Protein AF-A0A3P6NAS2-F1 (afdb_monomer)

Secondary structure (DSSP, 8-state):
-HHHHHHHHHHTT-HHHHHHHHHHTT--TTTS-HHHHTT--HHHHHHHHHHHHHHHHHT-S---EEEETTEEEEEE-SHHHHHHHHHHHHH-SEEEEEEEE--TTT-SS--EEEEEEEETTEEEEEEHHHHTTTS-HHHHHHHHHHHHT-TTSEEEESSHHHHHHHHHHH-TTHHHHGGG--SEEEHHHHHHHHHHH-TTTT---HHHHHHHHHHHHHHHHHHHHHHHIIIIITTTHHHH--

Solvent-accessible surface area (backbone atoms only — not comparable to full-atom values): 13279 Å² total; per-residue (Å²): 106,70,48,55,53,34,49,50,30,42,73,75,68,38,47,73,55,21,52,30,49,41,61,72,70,64,56,53,77,88,58,48,47,70,91,51,57,81,64,65,41,74,67,56,48,50,54,30,51,52,52,52,50,51,55,50,58,76,56,65,54,89,66,72,47,49,84,46,93,86,20,40,50,42,81,29,69,48,66,66,51,51,59,61,44,34,69,51,45,71,69,33,59,48,36,32,46,51,68,44,61,45,59,69,92,79,34,100,55,64,26,57,35,32,39,38,40,34,40,97,62,37,33,37,42,32,34,40,62,52,34,69,81,73,50,50,71,66,58,51,48,55,42,50,43,41,68,34,40,39,78,79,26,39,33,39,22,68,59,37,70,60,49,52,53,28,45,30,64,61,40,62,69,47,62,79,44,52,86,56,49,31,57,72,43,39,50,50,58,53,51,52,52,48,44,72,78,35,74,61,70,80,72,46,63,78,75,58,43,50,54,56,45,49,55,48,35,63,52,53,45,55,58,44,45,52,56,50,39,62,70,68,30,60,66,55,55,55,58,74,67,88

Nearest PDB structures (foldseek):
  7c42-assembly1_A  TM=7.812E-01  e=1.997E-06  Trypanosoma brucei brucei TREU927
  4nlb-assembly1_A  TM=6.915E-01  e=8.782E-07  Trypanosoma brucei brucei TREU927
  3sag-assembly1_A  TM=8.588E-01  e=2.641E-05  Homo sapiens
  5v5f-assembly1_B  TM=6.207E-01  e=1.346E-03  Arabidopsis thaliana
  8gd7-assembly1_A  TM=7.118E-01  e=1.679E-02  Homo sapiens

InterPro domains:
  IPR002562 3'-5' exonuclease domain [PF01612] (75-191)
  IPR012337 Ribonuclease H-like superfamily [SSF53098] (61-196)
  IPR036397 Ribonuclease H superfamily [G3DSA:3.30.420.10] (21-215)
  IPR052408 Exonuclease MUT-7-like [PTHR47765] (1-194)

Foldseek 3Di:
DLQVVLVVCVVVVNLLVSLLSCLLVVDDPVSHDPSNNVVPDPVSSVVSVVVVVVLCVVPVPVPQPALDPQEGEEEAQDLVSLLVVLVVLVPAAEKEWDFDWDPCVVDVATATQWIWIDGPRYIYIYGCLNCVVPHDLVSVVSSVCSVFQDQNYAYEAEVVVVVLVNHCVHNVCVVVCVVRGYNYDHVNVVVVVCCVVPVCPCVDDPVVVVVVVVVVCSHCVVVVVVVVCVVSVVSPCVVSSD

pLDDT: mean 79.56, std 20.6, range [29.06, 98.19]

Radius of gyration: 20.7 Å; Cα contacts (8 Å, |Δi|>4): 304; chains: 1; bounding box: 44×41×63 Å

Sequence (242 aa):
MQRYMVKYLNRVGRQDDAIRWVVYCKMDKRDVPYSVQELLTETKIREAEDKISKMRKCSRDPVSVNLFENHPVLMVDTVAGLLELIPVLDQATIVGIDSEWKPMFMSTVEKVALLQISIHTCSYLVDVIKLEQEVSQEQWTEFFEALFCRESNIKLGFDFANDMRVLKTSFPFLESMQPNMKNVICVMKLAISLMSENPTLLSLPEGILMHFFNFCFFVVFIFLLSAIFISHSCMMLLKTVW

Mean predicted aligned error: 10.67 Å

Structure (mmCIF, N/CA/C/O backbone):
data_AF-A0A3P6NAS2-F1
#
_entry.id   AF-A0A3P6NAS2-F1
#
loop_
_atom_site.group_PDB
_atom_site.id
_atom_site.type_symbol
_atom_site.label_atom_id
_atom_site.label_alt_id
_atom_site.label_comp_id
_atom_site.label_asym_id
_atom_site.label_entity_id
_atom_site.label_seq_id
_atom_site.pdbx_PDB_ins_code
_atom_site.Cartn_x
_atom_site.Cartn_y
_atom_site.Cartn_z
_atom_site.occupancy
_atom_site.B_iso_or_equiv
_atom_site.auth_seq_id
_atom_site.auth_comp_id
_atom_site.auth_asym_id
_atom_site.auth_atom_id
_atom_site.pdbx_PDB_model_num
ATOM 1 N N . MET A 1 1 ? 11.281 9.020 -14.000 1.00 63.19 1 MET A N 1
ATOM 2 C CA . MET A 1 1 ? 11.501 7.777 -13.223 1.00 63.19 1 MET A CA 1
ATOM 3 C C . MET A 1 1 ? 12.209 6.685 -14.019 1.00 63.19 1 MET A C 1
ATOM 5 O O . MET A 1 1 ? 13.296 6.291 -13.619 1.00 63.19 1 MET A O 1
ATOM 9 N N . GLN A 1 2 ? 11.640 6.213 -15.133 1.00 80.12 2 GLN A N 1
ATOM 10 C CA . GLN A 1 2 ? 12.169 5.081 -15.914 1.00 80.12 2 GLN A CA 1
ATOM 11 C C . GLN A 1 2 ? 13.668 5.240 -16.246 1.00 80.12 2 GLN A C 1
ATOM 13 O O . GLN A 1 2 ? 14.479 4.371 -15.937 1.00 80.12 2 GLN A O 1
ATOM 18 N N . ARG A 1 3 ? 14.076 6.429 -16.715 1.00 83.50 3 ARG A N 1
ATOM 19 C CA . ARG A 1 3 ? 15.489 6.794 -16.938 1.00 83.50 3 ARG A CA 1
ATOM 20 C C . ARG A 1 3 ? 16.375 6.658 -15.693 1.00 83.50 3 ARG A C 1
ATOM 22 O O . ARG A 1 3 ? 17.527 6.257 -15.824 1.00 83.50 3 ARG A O 1
ATOM 29 N N . TYR A 1 4 ? 15.881 7.011 -14.505 1.00 81.81 4 TYR A N 1
ATOM 30 C CA . TYR A 1 4 ? 16.634 6.878 -13.251 1.00 81.81 4 TYR A CA 1
ATOM 31 C C . TYR A 1 4 ? 16.832 5.405 -12.886 1.00 81.81 4 TYR A C 1
ATOM 33 O O . TYR A 1 4 ? 17.966 5.003 -12.647 1.00 81.81 4 TYR A O 1
ATOM 41 N N . MET A 1 5 ? 15.766 4.598 -12.927 1.00 81.81 5 MET A N 1
ATOM 42 C CA . MET A 1 5 ? 15.841 3.164 -12.624 1.00 81.81 5 MET A CA 1
ATOM 43 C C . MET A 1 5 ? 16.808 2.447 -13.573 1.00 81.81 5 MET A C 1
ATOM 45 O O . MET A 1 5 ? 17.700 1.728 -13.132 1.00 81.81 5 MET A O 1
ATOM 49 N N . VAL A 1 6 ? 16.715 2.727 -14.876 1.00 88.25 6 VAL A N 1
ATOM 50 C CA . VAL A 1 6 ? 17.639 2.185 -15.884 1.00 88.25 6 VAL A CA 1
ATOM 51 C C . VAL A 1 6 ? 19.090 2.597 -15.594 1.00 88.25 6 VAL A C 1
ATOM 53 O O . VAL A 1 6 ? 19.990 1.760 -15.670 1.00 88.25 6 VAL A O 1
ATOM 56 N N . LYS A 1 7 ? 19.345 3.858 -15.199 1.00 87.62 7 LYS A N 1
ATOM 57 C CA . LYS A 1 7 ? 20.687 4.295 -14.761 1.00 87.62 7 LYS A CA 1
ATOM 58 C C . LYS A 1 7 ? 21.159 3.546 -13.520 1.00 87.62 7 LYS A C 1
ATOM 60 O O . LYS A 1 7 ? 22.325 3.166 -13.470 1.00 87.62 7 LYS A O 1
ATOM 65 N N . TYR A 1 8 ? 20.294 3.385 -12.523 1.00 84.12 8 TYR A N 1
ATOM 66 C CA . TYR A 1 8 ? 20.621 2.721 -11.267 1.00 84.12 8 TYR A CA 1
ATOM 67 C C . TYR A 1 8 ? 20.985 1.254 -11.503 1.00 84.12 8 TYR A C 1
ATOM 69 O O . TYR A 1 8 ? 22.085 0.847 -11.139 1.00 84.12 8 TYR A O 1
ATOM 77 N N . LEU A 1 9 ? 20.128 0.503 -12.202 1.00 86.31 9 LEU A N 1
ATOM 78 C CA . LEU A 1 9 ? 20.360 -0.901 -12.551 1.00 86.31 9 LEU A CA 1
ATOM 79 C C . LEU A 1 9 ? 21.678 -1.083 -13.306 1.00 86.31 9 LEU A C 1
ATOM 81 O O . LEU A 1 9 ? 22.464 -1.964 -12.971 1.00 86.31 9 LEU A O 1
ATOM 85 N N . ASN A 1 10 ? 21.964 -0.201 -14.266 1.00 91.00 10 ASN A N 1
ATOM 86 C CA . ASN A 1 10 ? 23.237 -0.221 -14.976 1.00 91.00 10 ASN A CA 1
ATOM 87 C C . ASN A 1 10 ? 24.434 0.032 -14.040 1.00 91.00 10 ASN A C 1
ATOM 89 O O . ASN A 1 10 ? 25.444 -0.659 -14.138 1.00 91.00 10 ASN A O 1
ATOM 93 N N . ARG A 1 11 ? 24.324 0.995 -13.112 1.00 90.19 11 ARG A N 1
ATOM 94 C CA . ARG A 1 11 ? 25.388 1.317 -12.143 1.00 90.19 11 ARG A CA 1
ATOM 95 C C . ARG A 1 11 ? 25.681 0.175 -11.174 1.00 90.19 11 ARG A C 1
ATOM 97 O O . ARG A 1 11 ? 26.841 -0.025 -10.842 1.00 90.19 11 ARG A O 1
ATOM 104 N N . VAL A 1 12 ? 24.665 -0.573 -10.744 1.00 87.38 12 VAL A N 1
ATOM 105 C CA . VAL A 1 12 ? 24.835 -1.731 -9.844 1.00 87.38 12 VAL A CA 1
ATOM 106 C C . VAL A 1 12 ? 25.169 -3.032 -10.591 1.00 87.38 12 VAL A C 1
ATOM 108 O O . VAL A 1 12 ? 25.068 -4.115 -10.025 1.00 87.38 12 VAL A O 1
ATOM 111 N N . GLY A 1 13 ? 25.545 -2.949 -11.875 1.00 89.31 13 GLY A N 1
ATOM 112 C CA . GLY A 1 13 ? 25.971 -4.096 -12.687 1.00 89.31 13 GLY A CA 1
ATOM 113 C C . GLY A 1 13 ? 24.833 -4.956 -13.247 1.00 89.31 13 GLY A C 1
ATOM 114 O O . GLY A 1 13 ? 25.082 -5.952 -13.920 1.00 89.31 13 GLY A O 1
ATOM 115 N N . ARG A 1 14 ? 23.571 -4.569 -13.038 1.00 90.19 14 ARG A N 1
ATOM 116 C CA . ARG A 1 14 ? 22.380 -5.292 -13.510 1.00 90.19 14 ARG A CA 1
ATOM 117 C C . ARG A 1 14 ? 21.937 -4.830 -14.897 1.00 90.19 14 ARG A C 1
ATOM 119 O O . ARG A 1 14 ? 20.819 -4.358 -15.108 1.00 90.19 14 ARG A O 1
ATOM 126 N N . GLN A 1 15 ? 22.840 -4.970 -15.862 1.00 92.56 15 GLN A N 1
ATOM 127 C CA . GLN A 1 15 ? 22.667 -4.467 -17.228 1.00 92.56 15 GLN A CA 1
ATOM 128 C C . GLN A 1 15 ? 21.496 -5.122 -17.974 1.00 92.56 15 GLN A C 1
ATOM 130 O O . GLN A 1 15 ? 20.716 -4.431 -18.625 1.00 92.56 15 GLN A O 1
ATOM 135 N N . ASP A 1 16 ? 21.317 -6.436 -17.838 1.00 90.94 16 ASP A N 1
ATOM 136 C CA . ASP A 1 16 ? 20.227 -7.148 -18.518 1.00 90.94 16 ASP A CA 1
ATOM 137 C C . ASP A 1 16 ? 18.845 -6.791 -17.947 1.00 90.94 16 ASP A C 1
ATOM 139 O O . ASP A 1 16 ? 17.826 -6.915 -18.629 1.00 90.94 16 ASP A O 1
ATOM 143 N N . ASP A 1 17 ? 18.774 -6.357 -16.686 1.00 86.81 17 ASP A N 1
ATOM 144 C CA . ASP A 1 17 ? 17.553 -5.781 -16.118 1.00 86.81 17 ASP A CA 1
ATOM 145 C C . ASP A 1 17 ? 17.331 -4.367 -16.635 1.00 86.81 17 ASP A C 1
ATOM 147 O O . ASP A 1 17 ? 16.220 -4.051 -17.044 1.00 86.81 17 ASP A O 1
ATOM 151 N N . ALA A 1 18 ? 18.379 -3.541 -16.701 1.00 90.50 18 ALA A N 1
ATOM 152 C CA . ALA A 1 18 ? 18.290 -2.198 -17.271 1.00 90.50 18 ALA A CA 1
ATOM 153 C C . ALA A 1 18 ? 17.740 -2.229 -18.711 1.00 90.50 18 ALA A C 1
ATOM 155 O O . ALA A 1 18 ? 16.847 -1.452 -19.046 1.00 90.50 18 ALA A O 1
ATOM 156 N N . ILE A 1 19 ? 18.206 -3.171 -19.538 1.00 93.19 19 ILE A N 1
ATOM 157 C CA . ILE A 1 19 ? 17.709 -3.389 -20.907 1.00 93.19 19 ILE A CA 1
ATOM 158 C C . ILE A 1 19 ? 16.254 -3.865 -20.899 1.00 93.19 19 ILE A C 1
ATOM 160 O O . ILE A 1 19 ? 15.422 -3.297 -21.606 1.00 93.19 19 ILE A O 1
ATOM 164 N N . ARG A 1 20 ? 15.916 -4.865 -20.071 1.00 92.44 20 ARG A N 1
ATOM 165 C CA . ARG A 1 20 ? 14.526 -5.329 -19.926 1.00 92.44 20 ARG A CA 1
ATOM 166 C C . ARG A 1 20 ? 13.583 -4.201 -19.545 1.00 92.44 20 ARG A C 1
ATOM 168 O O . ARG A 1 20 ? 12.495 -4.134 -20.097 1.00 92.44 20 ARG A O 1
ATOM 175 N N . TRP A 1 21 ? 14.005 -3.301 -18.667 1.00 89.06 21 TRP A N 1
ATOM 176 C CA . TRP A 1 21 ? 13.240 -2.123 -18.275 1.00 89.06 21 TRP A CA 1
ATOM 177 C C . TRP A 1 21 ? 13.017 -1.144 -19.428 1.00 89.06 21 TRP A C 1
ATOM 179 O O . TRP A 1 21 ? 11.890 -0.696 -19.627 1.00 89.06 21 TRP A O 1
ATOM 189 N N . VAL A 1 22 ? 14.051 -0.864 -20.229 1.00 92.69 22 VAL A N 1
ATOM 190 C CA . VAL A 1 22 ? 13.923 -0.039 -21.444 1.00 92.69 22 VAL A CA 1
ATOM 191 C C . VAL A 1 22 ? 12.877 -0.624 -22.396 1.00 92.69 22 VAL A C 1
ATOM 193 O O . VAL A 1 22 ? 11.979 0.094 -22.839 1.00 92.69 22 VAL A O 1
ATOM 196 N N . VAL A 1 23 ? 12.967 -1.930 -22.670 1.00 91.75 23 VAL A N 1
ATOM 197 C CA . VAL A 1 23 ? 12.040 -2.651 -23.558 1.00 91.75 23 VAL A CA 1
ATOM 198 C C . VAL A 1 23 ? 10.630 -2.687 -22.966 1.00 91.75 23 VAL A C 1
ATOM 200 O O . VAL A 1 23 ? 9.648 -2.410 -23.653 1.00 91.75 23 VAL A O 1
ATOM 203 N N . TYR A 1 24 ? 10.512 -2.999 -21.675 1.00 86.62 24 TYR A N 1
ATOM 204 C CA . TYR A 1 24 ? 9.235 -3.146 -20.988 1.00 86.62 24 TYR A CA 1
ATOM 205 C C . TYR A 1 24 ? 8.434 -1.842 -20.953 1.00 86.62 24 TYR A C 1
ATOM 207 O O . TYR A 1 24 ? 7.243 -1.848 -21.279 1.00 86.62 24 TYR A O 1
ATOM 215 N N . CYS A 1 25 ? 9.098 -0.737 -20.605 1.00 85.12 25 CYS A N 1
ATOM 216 C CA . CYS A 1 25 ? 8.514 0.601 -20.554 1.00 85.12 25 CYS A CA 1
ATOM 217 C C . CYS A 1 25 ? 8.387 1.261 -21.932 1.00 85.12 25 CYS A C 1
ATOM 219 O O . CYS A 1 25 ? 7.869 2.370 -22.009 1.00 85.12 25 CYS A O 1
ATOM 221 N N . LYS A 1 26 ? 8.853 0.606 -23.008 1.00 90.00 26 LYS A N 1
ATOM 222 C CA . LYS A 1 26 ? 8.868 1.149 -24.375 1.00 90.00 26 LYS A CA 1
ATOM 223 C C . LYS A 1 26 ? 9.508 2.542 -24.440 1.00 90.00 26 LYS A C 1
ATOM 225 O O . LYS A 1 26 ? 8.948 3.462 -25.028 1.00 90.00 26 LYS A O 1
ATOM 230 N N . MET A 1 27 ? 10.658 2.707 -23.789 1.00 90.44 27 MET A N 1
ATOM 231 C CA . MET A 1 27 ? 11.306 4.016 -23.701 1.00 90.44 27 MET A CA 1
ATOM 232 C C . MET A 1 27 ? 11.816 4.481 -25.069 1.00 90.44 27 MET A C 1
ATOM 234 O O . MET A 1 27 ? 12.482 3.723 -25.778 1.00 90.44 27 MET A O 1
ATOM 238 N N . ASP A 1 28 ? 11.598 5.756 -25.394 1.00 89.81 28 ASP A N 1
ATOM 239 C CA . ASP A 1 28 ? 12.231 6.382 -26.553 1.00 89.81 28 ASP A CA 1
ATOM 240 C C . ASP A 1 28 ? 13.756 6.436 -26.376 1.00 89.81 28 ASP A C 1
ATOM 242 O O . ASP A 1 28 ? 14.276 6.664 -25.278 1.00 89.81 28 ASP A O 1
ATOM 246 N N . LYS A 1 29 ? 14.505 6.334 -27.482 1.00 86.75 29 LYS A N 1
ATOM 247 C CA . LYS A 1 29 ? 15.980 6.378 -27.470 1.00 86.75 29 LYS A CA 1
ATOM 248 C C . LYS A 1 29 ? 16.544 7.619 -26.759 1.00 86.75 29 LYS A C 1
ATOM 250 O O . LYS A 1 29 ? 17.576 7.526 -26.100 1.00 86.75 29 LYS A O 1
ATOM 255 N N . ARG A 1 30 ? 15.859 8.767 -26.849 1.00 88.56 30 ARG A N 1
ATOM 256 C CA . ARG A 1 30 ? 16.233 10.021 -26.157 1.00 88.56 30 ARG A CA 1
ATOM 257 C C . ARG A 1 30 ? 16.189 9.894 -24.628 1.00 88.56 30 ARG A C 1
ATOM 259 O O . ARG A 1 30 ? 16.996 10.503 -23.918 1.00 88.56 30 ARG A O 1
ATOM 266 N N . ASP A 1 31 ? 15.275 9.069 -24.126 1.00 87.69 31 ASP A N 1
ATOM 267 C CA . ASP A 1 31 ? 15.013 8.891 -22.703 1.00 87.69 31 ASP A CA 1
ATOM 268 C C . ASP A 1 31 ? 15.911 7.817 -22.091 1.00 87.69 31 ASP A C 1
ATOM 270 O O . ASP A 1 31 ? 16.224 7.886 -20.897 1.00 87.69 31 ASP A O 1
ATOM 274 N N . VAL A 1 32 ? 16.441 6.907 -22.913 1.00 92.44 32 VAL A N 1
ATOM 275 C CA . VAL A 1 32 ? 17.442 5.918 -22.502 1.00 92.44 32 VAL A CA 1
ATOM 276 C C . VAL A 1 32 ? 18.779 6.598 -22.156 1.00 92.44 32 VAL A C 1
ATOM 278 O O . VAL A 1 32 ? 19.306 7.389 -22.945 1.00 92.44 32 VAL A O 1
ATOM 281 N N . PRO A 1 33 ? 19.386 6.294 -20.994 1.00 93.12 33 PRO A N 1
ATOM 282 C CA . PRO A 1 33 ? 20.719 6.780 -20.639 1.00 93.12 33 PRO A CA 1
ATOM 283 C C . PRO A 1 33 ? 21.783 6.358 -21.656 1.00 93.12 33 PRO A C 1
ATOM 285 O O . PRO A 1 33 ? 21.831 5.190 -22.024 1.00 93.12 33 PRO A O 1
ATOM 288 N N . TYR A 1 34 ? 22.687 7.270 -22.032 1.00 91.38 34 TYR A N 1
ATOM 289 C CA . TYR A 1 34 ? 23.741 7.004 -23.025 1.00 91.38 34 TYR A CA 1
ATOM 290 C C . TYR A 1 34 ? 24.541 5.725 -22.722 1.00 91.38 34 TYR A C 1
ATOM 292 O O . TYR A 1 34 ? 24.699 4.873 -23.585 1.00 91.38 34 TYR A O 1
ATOM 300 N N . SER A 1 35 ? 24.913 5.520 -21.453 1.00 90.44 35 SER A N 1
ATOM 301 C CA . SER A 1 35 ? 25.641 4.333 -20.976 1.00 90.44 35 SER A CA 1
ATOM 302 C C . SER A 1 35 ? 24.906 2.997 -21.160 1.00 90.44 35 SER A C 1
ATOM 304 O O . SER A 1 35 ? 25.498 1.949 -20.945 1.00 90.44 35 SER A O 1
ATOM 306 N N . VAL A 1 36 ? 23.603 3.028 -21.451 1.00 92.62 36 VAL A N 1
ATOM 307 C CA . VAL A 1 36 ? 22.772 1.843 -21.714 1.00 92.62 36 VAL A CA 1
ATOM 308 C C . VAL A 1 36 ? 22.439 1.727 -23.200 1.00 92.62 36 VAL A C 1
ATOM 310 O O . VAL A 1 36 ? 22.176 0.626 -23.665 1.00 92.62 36 VAL A O 1
ATOM 313 N N . GLN A 1 37 ? 22.503 2.821 -23.970 1.00 92.75 37 GLN A N 1
ATOM 314 C CA . GLN A 1 37 ? 22.214 2.794 -25.409 1.00 92.75 37 GLN A CA 1
ATOM 315 C C . GLN A 1 37 ? 23.151 1.847 -26.164 1.00 92.75 37 GLN A C 1
ATOM 317 O O . GLN A 1 37 ? 22.689 1.104 -27.022 1.00 92.75 37 GLN A O 1
ATOM 322 N N . GLU A 1 38 ? 24.434 1.817 -25.802 1.00 89.50 38 GLU A N 1
ATOM 323 C CA . GLU A 1 38 ? 25.426 0.908 -26.399 1.00 89.50 38 GLU A CA 1
ATOM 324 C C . GLU A 1 38 ? 25.167 -0.570 -26.055 1.00 89.50 38 GLU A C 1
ATOM 326 O O . GLU A 1 38 ? 25.609 -1.464 -26.770 1.00 89.50 38 GLU A O 1
ATOM 331 N N . LEU A 1 39 ? 24.407 -0.840 -24.988 1.00 90.50 39 LEU A N 1
ATOM 332 C CA . LEU A 1 39 ? 24.051 -2.194 -24.562 1.00 90.50 39 LEU A CA 1
ATOM 333 C C . LEU A 1 39 ? 22.796 -2.730 -25.276 1.00 90.50 39 LEU A C 1
ATOM 335 O O . LEU A 1 39 ? 22.517 -3.927 -25.197 1.00 90.50 39 LEU A O 1
ATOM 339 N N . LEU A 1 40 ? 22.032 -1.872 -25.964 1.00 91.62 40 LEU A N 1
ATOM 340 C CA . LEU A 1 40 ? 20.792 -2.222 -26.667 1.00 91.62 40 LEU A CA 1
ATOM 341 C C . LEU A 1 40 ? 21.071 -2.835 -28.049 1.00 91.62 40 LEU A C 1
ATOM 343 O O . LEU A 1 40 ? 20.706 -2.275 -29.081 1.00 91.62 40 LEU A O 1
ATOM 347 N N . THR A 1 41 ? 21.718 -3.997 -28.076 1.00 94.12 41 THR A N 1
ATOM 348 C CA . THR A 1 41 ? 21.876 -4.780 -29.309 1.00 94.12 41 THR A CA 1
ATOM 349 C C . THR A 1 41 ? 20.586 -5.528 -29.651 1.00 94.12 41 THR A C 1
ATOM 351 O O . THR A 1 41 ? 19.802 -5.863 -28.760 1.00 94.12 41 THR A O 1
ATOM 354 N N . GLU A 1 42 ? 20.372 -5.844 -30.934 1.00 93.62 42 GLU A N 1
ATOM 355 C CA . GLU A 1 42 ? 19.187 -6.602 -31.372 1.00 93.62 42 GLU A CA 1
ATOM 356 C C . GLU A 1 42 ? 19.019 -7.918 -30.601 1.00 93.62 42 GLU A C 1
ATOM 358 O O . GLU A 1 42 ? 17.910 -8.261 -30.198 1.00 93.62 42 GLU A O 1
ATOM 363 N N . THR A 1 43 ? 20.120 -8.625 -30.334 1.00 95.38 43 THR A N 1
ATOM 364 C CA . THR A 1 43 ? 20.111 -9.875 -29.566 1.00 95.38 43 THR A CA 1
ATOM 365 C C . THR A 1 43 ? 19.598 -9.660 -28.145 1.00 95.38 43 THR A C 1
ATOM 367 O O . THR A 1 43 ? 18.679 -10.355 -27.716 1.00 95.38 43 THR A O 1
ATOM 370 N N . LYS A 1 44 ? 20.128 -8.661 -27.425 1.00 94.19 44 LYS A N 1
ATOM 371 C CA . LYS A 1 44 ? 19.719 -8.389 -26.039 1.00 94.19 44 LYS A CA 1
ATOM 372 C C . LYS A 1 44 ? 18.285 -7.872 -25.938 1.00 94.19 44 LYS A C 1
ATOM 374 O O . LYS A 1 44 ? 17.595 -8.177 -24.965 1.00 94.19 44 LYS A O 1
ATOM 379 N N . ILE A 1 45 ? 17.822 -7.116 -26.935 1.00 94.38 45 ILE A N 1
ATOM 380 C CA . ILE A 1 45 ? 16.419 -6.695 -27.021 1.00 94.38 45 ILE A CA 1
ATOM 381 C C . ILE A 1 45 ? 15.518 -7.924 -27.182 1.00 94.38 45 ILE A C 1
ATOM 383 O O . ILE A 1 45 ? 14.584 -8.076 -26.398 1.00 94.38 45 ILE A O 1
ATOM 387 N N . ARG A 1 46 ? 15.829 -8.840 -28.109 1.00 95.56 46 ARG A N 1
ATOM 388 C CA . ARG A 1 46 ? 15.046 -10.075 -28.300 1.00 95.56 46 ARG A CA 1
ATOM 389 C C . ARG A 1 46 ? 15.017 -10.939 -27.039 1.00 95.56 46 ARG A C 1
ATOM 391 O O . ARG A 1 46 ? 13.953 -11.385 -26.626 1.00 95.56 46 ARG A O 1
ATOM 398 N N . GLU A 1 47 ? 16.153 -11.118 -26.367 1.00 94.31 47 GLU A N 1
ATOM 399 C CA . GLU A 1 47 ? 16.210 -11.850 -25.092 1.00 94.31 47 GLU A CA 1
ATOM 400 C C . GLU A 1 47 ? 15.345 -11.201 -24.001 1.00 94.31 47 GLU A C 1
ATOM 402 O O . GLU A 1 47 ? 14.688 -11.891 -23.210 1.00 94.31 47 GLU A O 1
ATOM 407 N N . ALA A 1 48 ? 15.337 -9.867 -23.942 1.00 91.75 48 ALA A N 1
ATOM 408 C CA . ALA A 1 48 ? 14.484 -9.118 -23.035 1.00 91.75 48 ALA A CA 1
ATOM 409 C C . ALA A 1 48 ? 12.998 -9.302 -23.373 1.00 91.75 48 ALA A C 1
ATOM 411 O O . ALA A 1 48 ? 12.208 -9.586 -22.469 1.00 91.75 48 ALA A O 1
ATOM 412 N N . GLU A 1 49 ? 12.618 -9.194 -24.647 1.00 93.19 49 GLU A N 1
ATOM 413 C CA . GLU A 1 49 ? 11.255 -9.428 -25.135 1.00 93.19 49 GLU A CA 1
ATOM 414 C C . GLU A 1 49 ? 10.777 -10.847 -24.819 1.00 93.19 49 GLU A C 1
ATOM 416 O O . GLU A 1 49 ? 9.673 -11.025 -24.298 1.00 93.19 49 GLU A O 1
ATOM 421 N N . ASP A 1 50 ? 11.625 -11.852 -25.032 1.00 91.94 50 ASP A N 1
ATOM 422 C CA . ASP A 1 50 ? 11.332 -13.247 -24.717 1.00 91.94 50 ASP A CA 1
ATOM 423 C C . ASP A 1 50 ? 11.092 -13.445 -23.221 1.00 91.94 50 ASP A C 1
ATOM 425 O O . ASP A 1 50 ? 10.090 -14.051 -22.829 1.00 91.94 50 ASP A O 1
ATOM 429 N N . LYS A 1 51 ? 11.960 -12.895 -22.362 1.00 86.56 51 LYS A N 1
ATOM 430 C CA . LYS A 1 51 ? 11.765 -12.933 -20.903 1.00 86.56 51 LYS A CA 1
ATOM 431 C C . LYS A 1 51 ? 10.474 -12.221 -20.491 1.00 86.56 51 LYS A C 1
ATOM 433 O O . LYS A 1 51 ? 9.715 -12.766 -19.691 1.00 86.56 51 LYS A O 1
ATOM 438 N N . ILE A 1 52 ? 10.183 -11.048 -21.057 1.00 84.44 52 ILE A N 1
ATOM 439 C CA . ILE A 1 52 ? 8.939 -10.303 -20.803 1.00 84.44 52 ILE A CA 1
ATOM 440 C C . ILE A 1 52 ? 7.718 -11.112 -21.243 1.00 84.44 52 ILE A C 1
ATOM 442 O O . ILE A 1 52 ? 6.723 -11.173 -20.519 1.00 84.44 52 ILE A O 1
ATOM 446 N N . SER A 1 53 ? 7.781 -11.761 -22.403 1.00 84.88 53 SER A N 1
ATOM 447 C CA . SER A 1 53 ? 6.684 -12.574 -22.924 1.00 84.88 53 SER A CA 1
ATOM 448 C C . SER A 1 53 ? 6.423 -13.808 -22.055 1.00 84.88 53 SER A C 1
ATOM 450 O O . SER A 1 53 ? 5.261 -14.125 -21.800 1.00 84.88 53 SER A O 1
ATOM 452 N N . LYS A 1 54 ? 7.480 -14.459 -21.547 1.00 81.88 54 LYS A N 1
ATOM 453 C CA . LYS A 1 54 ? 7.395 -15.572 -20.592 1.00 81.88 54 LYS A CA 1
ATOM 454 C C . LYS A 1 54 ? 6.761 -15.119 -19.278 1.00 81.88 54 LYS A C 1
ATOM 456 O O . LYS A 1 54 ? 5.799 -15.741 -18.843 1.00 81.88 54 LYS A O 1
ATOM 461 N N . MET A 1 55 ? 7.204 -13.990 -18.719 1.00 71.38 55 MET A N 1
ATOM 462 C CA . MET A 1 55 ? 6.601 -13.407 -17.509 1.00 71.38 55 MET A CA 1
ATOM 463 C C . MET A 1 55 ? 5.111 -13.089 -17.709 1.00 71.38 55 MET A C 1
ATOM 465 O O . MET A 1 55 ? 4.283 -13.448 -16.878 1.00 71.38 55 MET A O 1
ATOM 469 N N . ARG A 1 56 ? 4.733 -12.510 -18.856 1.00 71.56 56 ARG A N 1
ATOM 470 C CA . ARG A 1 56 ? 3.322 -12.253 -19.201 1.00 71.56 56 ARG A CA 1
ATOM 471 C C . ARG A 1 56 ? 2.503 -13.519 -19.444 1.00 71.56 56 ARG A C 1
ATOM 473 O O . ARG A 1 56 ? 1.290 -13.481 -19.295 1.00 71.56 56 ARG A O 1
ATOM 480 N N . LYS A 1 57 ? 3.121 -14.616 -19.891 1.00 67.12 57 LYS A N 1
ATOM 481 C CA . LYS A 1 57 ? 2.451 -15.918 -20.048 1.00 67.12 57 LYS A CA 1
ATOM 482 C C . LYS A 1 57 ? 2.173 -16.561 -18.690 1.00 67.12 57 LYS A C 1
ATOM 484 O O . LYS A 1 57 ? 1.064 -17.033 -18.502 1.00 67.12 57 LYS A O 1
ATOM 489 N N . CYS A 1 58 ? 3.116 -16.497 -17.748 1.00 59.66 58 CYS A N 1
ATOM 490 C CA . CYS A 1 58 ? 2.871 -16.924 -16.365 1.00 59.66 58 CYS A CA 1
ATOM 491 C C . CYS A 1 58 ? 1.822 -16.052 -15.652 1.00 59.66 58 CYS A C 1
ATOM 493 O O . CYS A 1 58 ? 1.147 -16.529 -14.755 1.00 59.66 58 CYS A O 1
ATOM 495 N N . SER A 1 59 ? 1.669 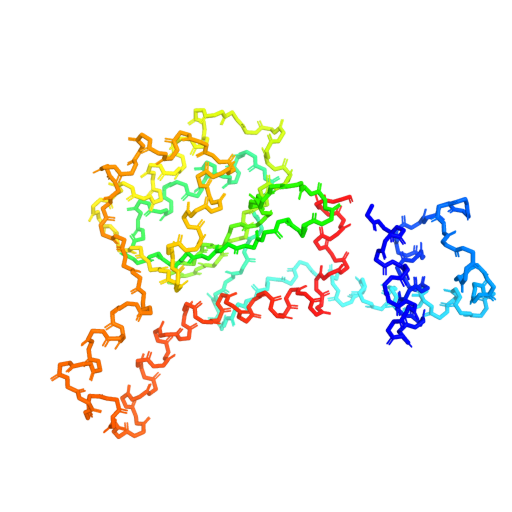-14.792 -16.066 1.00 54.97 59 SER A N 1
ATOM 496 C CA . SER A 1 59 ? 0.713 -13.834 -15.495 1.00 54.97 59 SER A CA 1
ATOM 497 C C . SER A 1 59 ? -0.663 -13.811 -16.184 1.00 54.97 59 SER A C 1
ATOM 499 O O . SER A 1 59 ? -1.454 -12.910 -15.913 1.00 54.97 59 SER A O 1
ATOM 501 N N . ARG A 1 60 ? -0.921 -14.691 -17.162 1.00 46.66 60 ARG A N 1
ATOM 502 C CA . ARG A 1 60 ? -2.082 -14.548 -18.058 1.00 46.66 60 ARG A CA 1
ATOM 503 C C . ARG A 1 60 ? -3.374 -15.173 -17.546 1.00 46.66 60 ARG A C 1
ATOM 505 O O . ARG A 1 60 ? -4.426 -14.831 -18.076 1.00 46.66 60 ARG A O 1
ATOM 512 N N . ASP A 1 61 ? -3.297 -16.013 -16.525 1.00 45.59 61 ASP A N 1
ATOM 513 C CA . ASP A 1 61 ? -4.445 -16.179 -15.648 1.00 45.59 61 ASP A CA 1
ATOM 514 C C . ASP A 1 61 ? -4.469 -14.968 -14.712 1.00 45.59 61 ASP A C 1
ATOM 516 O O . ASP A 1 61 ? -3.395 -14.544 -14.266 1.00 45.59 61 ASP A O 1
ATOM 520 N N . PRO A 1 62 ? -5.638 -14.391 -14.386 1.00 50.38 62 PRO A N 1
ATOM 521 C CA . PRO A 1 62 ? -5.784 -13.630 -13.158 1.00 50.38 62 PRO A CA 1
ATOM 522 C C . PRO A 1 62 ? -5.534 -14.629 -12.029 1.00 50.38 62 PRO A C 1
ATOM 524 O O . PRO A 1 62 ? -6.464 -15.175 -11.446 1.00 50.38 62 PRO A O 1
ATOM 527 N N . VAL A 1 63 ? -4.264 -14.973 -11.806 1.00 52.44 63 VAL A N 1
ATOM 528 C CA . VAL A 1 63 ? -3.842 -15.808 -10.703 1.00 52.44 63 VAL A CA 1
ATOM 529 C C . VAL A 1 63 ? -4.311 -15.007 -9.516 1.00 52.44 63 VAL A C 1
ATOM 531 O O . VAL A 1 63 ? -3.774 -13.933 -9.250 1.00 52.44 63 VAL A O 1
ATOM 534 N N . SER A 1 64 ? -5.379 -15.479 -8.880 1.00 60.34 64 SER A N 1
ATOM 535 C CA . SER A 1 64 ? -5.737 -15.080 -7.536 1.00 60.34 64 SER A CA 1
ATOM 536 C C . SER A 1 64 ? -4.452 -15.249 -6.741 1.00 60.34 64 SER A C 1
ATOM 538 O O . SER A 1 64 ? -4.032 -16.377 -6.462 1.00 60.34 64 SER A O 1
ATOM 540 N N . VAL A 1 65 ? -3.736 -14.144 -6.535 1.00 69.88 65 VAL A N 1
ATOM 541 C CA . VAL A 1 65 ? -2.499 -14.168 -5.775 1.00 69.88 65 VAL A CA 1
ATOM 542 C C . VAL A 1 65 ? -2.975 -14.438 -4.374 1.00 69.88 65 VAL A C 1
ATOM 544 O O . VAL A 1 65 ? -3.586 -13.578 -3.759 1.00 69.88 65 VAL A O 1
ATOM 547 N N . ASN A 1 66 ? -2.788 -15.663 -3.918 1.00 73.50 66 ASN A N 1
ATOM 548 C CA . ASN A 1 66 ? -3.184 -16.040 -2.583 1.00 73.50 66 ASN A CA 1
ATOM 549 C C . ASN A 1 66 ? -1.958 -15.883 -1.684 1.00 73.50 66 ASN A C 1
ATOM 551 O O . ASN A 1 66 ? -0.889 -16.402 -2.007 1.00 73.50 66 ASN A O 1
ATOM 555 N N . LEU A 1 67 ? -2.097 -15.143 -0.585 1.00 65.69 67 LEU A N 1
ATOM 556 C CA . LEU A 1 67 ? -1.022 -14.973 0.397 1.00 65.69 67 LEU A CA 1
ATOM 557 C C . LEU A 1 67 ? -0.717 -16.308 1.091 1.00 65.69 67 LEU A C 1
ATOM 559 O O . LEU A 1 67 ? 0.437 -16.662 1.318 1.00 65.69 67 LEU A O 1
ATOM 563 N N . PHE A 1 68 ? -1.779 -17.054 1.377 1.00 77.25 68 PHE A N 1
ATOM 564 C CA . PHE A 1 68 ? -1.798 -18.438 1.829 1.00 77.25 68 PHE A CA 1
ATOM 565 C C . PHE A 1 68 ? -3.067 -19.107 1.290 1.00 77.25 68 PHE A C 1
ATOM 567 O O . PHE A 1 68 ? -3.884 -18.458 0.636 1.00 77.25 68 PHE A O 1
ATOM 574 N N . GLU A 1 69 ? -3.224 -20.413 1.501 1.00 77.62 69 GLU A N 1
ATOM 575 C CA . GLU A 1 69 ? -4.370 -21.163 0.980 1.00 77.62 69 GLU A CA 1
ATOM 576 C C . GLU A 1 69 ? -5.703 -20.471 1.327 1.00 77.62 69 GLU A C 1
ATOM 578 O O . GLU A 1 69 ? -5.968 -20.163 2.486 1.00 77.62 69 GLU A O 1
ATOM 583 N N . ASN A 1 70 ? -6.527 -20.208 0.306 1.00 82.25 70 ASN A N 1
ATOM 584 C CA . ASN A 1 70 ? -7.818 -19.513 0.410 1.00 82.25 70 ASN A CA 1
ATOM 585 C C . ASN A 1 70 ? -7.773 -18.064 0.934 1.00 82.25 70 ASN A C 1
ATOM 587 O O . ASN A 1 70 ? -8.792 -17.560 1.402 1.00 82.25 70 ASN A O 1
ATOM 591 N N . HIS A 1 71 ? -6.635 -17.378 0.810 1.00 82.12 71 HIS A N 1
ATOM 592 C CA . HIS A 1 71 ? -6.507 -15.968 1.185 1.00 82.12 71 HIS A CA 1
ATOM 593 C C . HIS A 1 71 ? -6.081 -15.101 0.003 1.00 82.12 71 HIS A C 1
ATOM 595 O O . HIS A 1 71 ? -4.880 -14.895 -0.200 1.00 82.12 71 HIS A O 1
ATOM 601 N N . PRO A 1 72 ? -7.031 -14.606 -0.802 1.00 86.62 72 PRO A N 1
ATOM 602 C CA . PRO A 1 72 ? -6.726 -13.773 -1.952 1.00 86.62 72 PRO A CA 1
ATOM 603 C C . PRO A 1 72 ? -6.109 -12.427 -1.565 1.00 86.62 72 PRO A C 1
ATOM 605 O O . PRO A 1 72 ? -6.378 -11.855 -0.509 1.00 86.62 72 PRO A O 1
ATOM 608 N N . VAL A 1 73 ? -5.298 -11.911 -2.480 1.00 83.81 73 VAL A N 1
ATOM 609 C CA . VAL A 1 73 ? -4.758 -10.557 -2.495 1.00 83.81 73 VAL A CA 1
ATOM 610 C C . VAL A 1 73 ? -5.417 -9.817 -3.653 1.00 83.81 73 VAL A C 1
ATOM 612 O O . VAL A 1 73 ? -5.257 -10.197 -4.815 1.00 83.81 73 VAL A O 1
ATOM 615 N N . LEU A 1 74 ? -6.172 -8.770 -3.337 1.00 87.25 74 LEU A N 1
ATOM 616 C CA . LEU A 1 74 ? -6.956 -7.994 -4.290 1.00 87.25 74 LEU A CA 1
ATOM 617 C C . LEU A 1 74 ? -6.360 -6.599 -4.468 1.00 87.25 74 LEU A C 1
ATOM 619 O O . LEU A 1 74 ? -6.026 -5.920 -3.501 1.00 87.25 74 LEU A O 1
ATOM 623 N N . MET A 1 75 ? -6.239 -6.163 -5.717 1.00 87.69 75 MET A N 1
ATOM 624 C CA . MET A 1 75 ? -5.841 -4.796 -6.041 1.00 87.69 75 MET A CA 1
ATOM 625 C C . MET A 1 75 ? -7.063 -3.878 -5.946 1.00 87.69 75 MET A C 1
ATOM 627 O O . MET A 1 75 ? -8.106 -4.183 -6.521 1.00 87.69 75 MET A O 1
ATOM 631 N N . VAL A 1 76 ? -6.925 -2.756 -5.245 1.00 93.50 76 VAL A N 1
ATOM 632 C CA . VAL A 1 76 ? -7.945 -1.712 -5.125 1.00 93.50 76 VAL A CA 1
ATOM 633 C C . VAL A 1 76 ? -7.416 -0.465 -5.818 1.00 93.50 76 VAL A C 1
ATOM 635 O O . VAL A 1 76 ? -6.638 0.300 -5.254 1.00 93.50 76 VAL A O 1
ATOM 638 N N . ASP A 1 77 ? -7.812 -0.295 -7.074 1.00 92.50 77 ASP A N 1
ATOM 639 C CA . ASP A 1 77 ? -7.276 0.728 -7.973 1.00 92.50 77 ASP A CA 1
ATOM 640 C C . ASP A 1 77 ? -8.378 1.527 -8.693 1.00 92.50 77 ASP A C 1
ATOM 642 O O . ASP A 1 77 ? -8.124 2.185 -9.701 1.00 92.50 77 ASP A O 1
ATOM 646 N N . THR A 1 78 ? -9.608 1.460 -8.173 1.00 95.38 78 THR A N 1
ATOM 647 C CA . THR A 1 78 ? -10.761 2.258 -8.610 1.00 95.38 78 THR A CA 1
ATOM 648 C C . THR A 1 78 ? -11.485 2.863 -7.410 1.00 95.38 78 THR A C 1
ATOM 650 O O . THR A 1 78 ? -11.464 2.299 -6.313 1.00 95.38 78 THR A O 1
ATOM 653 N N . VAL A 1 79 ? -12.176 3.986 -7.625 1.00 97.31 79 VAL A N 1
ATOM 654 C CA . VAL A 1 79 ? -13.009 4.631 -6.593 1.00 97.31 79 VAL A CA 1
ATOM 655 C C . VAL A 1 79 ? -14.053 3.658 -6.030 1.00 97.31 79 VAL A C 1
ATOM 657 O O . VAL A 1 79 ? -14.234 3.581 -4.820 1.00 97.31 79 VAL A O 1
ATOM 660 N N . ALA A 1 80 ? -14.704 2.871 -6.895 1.00 97.44 80 ALA A N 1
ATOM 661 C CA . ALA A 1 80 ? -15.694 1.878 -6.478 1.00 97.44 80 ALA A CA 1
ATOM 662 C C . ALA A 1 80 ? -15.084 0.816 -5.552 1.00 97.44 80 ALA A C 1
ATOM 664 O O . ALA A 1 80 ? -15.629 0.567 -4.482 1.00 97.44 80 ALA A O 1
ATOM 665 N N . GLY A 1 81 ? -13.917 0.266 -5.908 1.00 96.88 81 GLY A N 1
ATOM 666 C CA . GLY A 1 81 ? -13.229 -0.719 -5.069 1.00 96.88 81 GLY A CA 1
ATOM 667 C C . GLY A 1 81 ? -12.816 -0.163 -3.702 1.00 96.88 81 GLY A C 1
ATOM 668 O O . GLY A 1 81 ? -12.858 -0.885 -2.709 1.00 96.88 81 GLY A O 1
ATOM 669 N N . LEU A 1 82 ? -12.451 1.124 -3.627 1.00 98.12 82 LEU A N 1
ATOM 670 C CA . LEU A 1 82 ? -12.140 1.777 -2.353 1.00 98.12 82 LEU A CA 1
ATOM 671 C C . LEU A 1 82 ? -13.380 1.861 -1.451 1.00 98.12 82 LEU A C 1
ATOM 673 O O . LEU A 1 82 ? -13.299 1.556 -0.263 1.00 98.12 82 LEU A O 1
ATOM 677 N N . LEU A 1 83 ? -14.530 2.236 -2.017 1.00 97.81 83 LEU A N 1
ATOM 678 C CA . LEU A 1 83 ? -15.786 2.339 -1.27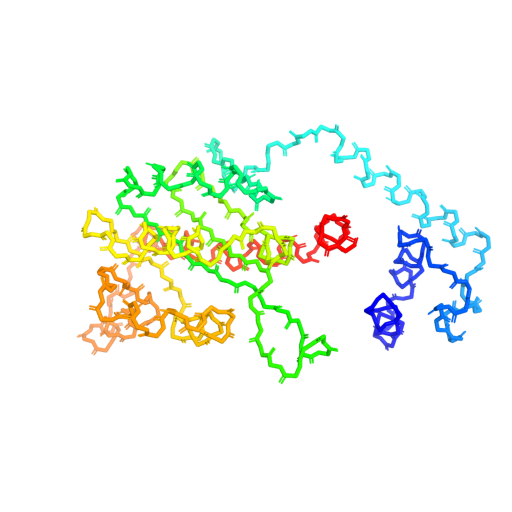2 1.00 97.81 83 LEU A CA 1
ATOM 679 C C . LEU A 1 83 ? -16.350 0.964 -0.886 1.00 97.81 83 LEU A C 1
ATOM 681 O O . LEU A 1 83 ? -16.895 0.809 0.202 1.00 97.81 83 LEU A O 1
ATOM 685 N N . GLU A 1 84 ? -16.171 -0.059 -1.725 1.00 97.75 84 GLU A N 1
ATOM 686 C CA . GLU A 1 84 ? -16.544 -1.446 -1.408 1.00 97.75 84 GLU A CA 1
ATOM 687 C C . GLU A 1 84 ? -15.736 -2.028 -0.238 1.00 97.75 84 GLU A C 1
ATOM 689 O O . GLU A 1 84 ? -16.213 -2.929 0.456 1.00 97.75 84 GLU A O 1
ATOM 694 N N . LEU A 1 85 ? -14.542 -1.493 0.035 1.00 97.00 85 LEU A N 1
ATOM 695 C CA . LEU A 1 85 ? -13.713 -1.918 1.162 1.00 97.00 85 LEU A CA 1
ATOM 696 C C . LEU A 1 85 ? -14.246 -1.412 2.517 1.00 97.00 85 LEU A C 1
ATOM 698 O O . LEU A 1 85 ? -13.990 -2.036 3.544 1.00 97.00 85 LEU A O 1
ATOM 702 N N . ILE A 1 86 ? -15.034 -0.334 2.544 1.00 97.69 86 ILE A N 1
ATOM 703 C CA . ILE A 1 86 ? -15.619 0.229 3.775 1.00 97.69 86 ILE A CA 1
ATOM 704 C C . ILE A 1 86 ? -16.494 -0.791 4.532 1.00 97.69 86 ILE A C 1
ATOM 706 O O . ILE A 1 86 ? -16.181 -1.091 5.687 1.00 97.69 86 ILE A O 1
ATOM 710 N N . PRO A 1 87 ? -17.543 -1.393 3.931 1.00 97.19 87 PRO A N 1
ATOM 711 C CA . PRO A 1 87 ? -18.372 -2.375 4.633 1.00 97.19 87 PRO A CA 1
ATOM 712 C C . PRO A 1 87 ? -17.606 -3.652 5.005 1.00 97.19 87 PRO A C 1
ATOM 714 O O . PRO A 1 87 ? -17.987 -4.340 5.952 1.00 97.19 87 PRO A O 1
ATOM 717 N N . VAL A 1 88 ? -16.522 -3.975 4.292 1.00 96.56 88 VAL A N 1
ATOM 718 C CA . VAL A 1 88 ? -15.624 -5.083 4.646 1.00 96.56 88 VAL A CA 1
ATOM 719 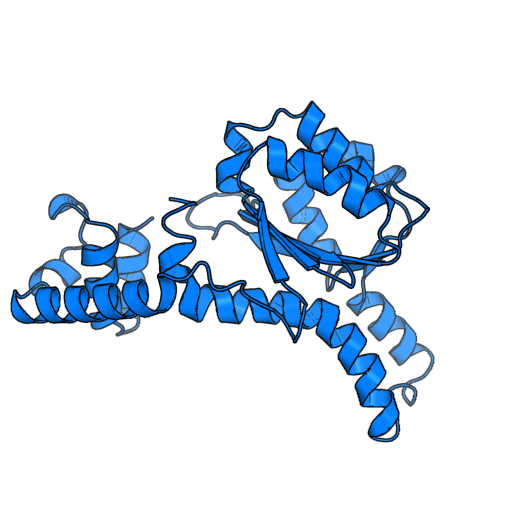C C . VAL A 1 88 ? -14.871 -4.770 5.945 1.00 96.56 88 VAL A C 1
ATOM 721 O O . VAL A 1 88 ? -14.813 -5.616 6.838 1.00 96.56 88 VAL A O 1
ATOM 724 N N . LEU A 1 89 ? -14.336 -3.552 6.081 1.00 96.00 89 LEU A N 1
ATOM 725 C CA . LEU A 1 89 ? -13.648 -3.091 7.293 1.00 96.00 89 LEU A CA 1
ATOM 726 C C . LEU A 1 89 ? -14.580 -3.036 8.510 1.00 96.00 89 LEU A C 1
ATOM 728 O O . LEU A 1 89 ? -14.152 -3.357 9.621 1.00 96.00 89 LEU A O 1
ATOM 732 N N . ASP A 1 90 ? -15.848 -2.681 8.299 1.00 93.56 90 ASP A N 1
ATOM 733 C CA . ASP A 1 90 ? -16.861 -2.635 9.358 1.00 93.56 90 ASP A CA 1
ATOM 734 C C . ASP A 1 90 ? -17.185 -4.027 9.934 1.00 93.56 90 ASP A C 1
ATOM 736 O O . ASP A 1 90 ? -17.538 -4.145 11.110 1.00 93.56 90 ASP A O 1
ATOM 740 N N . GLN A 1 91 ? -17.041 -5.086 9.128 1.00 94.06 91 GLN A N 1
ATOM 741 C CA . GLN A 1 91 ? -17.278 -6.478 9.534 1.00 94.06 91 GLN A CA 1
ATOM 742 C C . GLN A 1 91 ? -16.021 -7.183 10.061 1.00 94.06 91 GLN A C 1
ATOM 744 O O . GLN A 1 91 ? -16.120 -8.220 10.722 1.00 94.06 91 GLN A O 1
ATOM 749 N N . ALA A 1 92 ? -14.835 -6.653 9.767 1.00 93.38 92 ALA A N 1
ATOM 750 C CA . ALA A 1 92 ? -13.578 -7.233 10.210 1.00 93.38 92 ALA A CA 1
ATOM 751 C C . ALA A 1 92 ? -13.364 -7.006 11.712 1.00 93.38 92 ALA A C 1
ATOM 753 O O . ALA A 1 92 ? -13.557 -5.910 12.221 1.00 93.38 92 ALA A O 1
ATOM 754 N N . THR A 1 93 ? -12.902 -8.026 12.435 1.00 93.69 93 THR A N 1
ATOM 755 C CA . THR A 1 93 ? -12.551 -7.900 13.863 1.00 93.69 93 THR A CA 1
ATOM 756 C C . THR A 1 93 ? -11.115 -7.422 14.067 1.00 93.69 93 THR A C 1
ATOM 758 O O . THR A 1 93 ? -10.821 -6.682 15.006 1.00 93.69 93 THR A O 1
ATOM 761 N N . ILE A 1 94 ? -10.210 -7.838 13.180 1.00 93.12 94 ILE A N 1
ATOM 762 C CA . ILE A 1 94 ? -8.789 -7.494 13.192 1.00 93.12 94 ILE A CA 1
ATOM 763 C C . ILE A 1 94 ? -8.391 -7.065 11.783 1.00 93.12 94 ILE A C 1
ATOM 765 O O . ILE A 1 94 ? -8.705 -7.752 10.809 1.00 93.12 94 ILE A O 1
ATOM 769 N N . VAL A 1 95 ? -7.677 -5.946 11.701 1.00 94.62 95 VAL A N 1
ATOM 770 C CA . VAL A 1 95 ? -7.177 -5.353 10.462 1.00 94.62 95 VAL A CA 1
ATOM 771 C C . VAL A 1 95 ? -5.674 -5.115 10.601 1.00 94.62 95 VAL A C 1
ATOM 773 O O . VAL A 1 95 ? -5.236 -4.354 11.459 1.00 94.62 95 VAL A O 1
ATOM 776 N N . GLY A 1 96 ? -4.871 -5.774 9.773 1.00 93.38 96 GLY A N 1
ATOM 777 C CA . GLY A 1 96 ? -3.454 -5.476 9.585 1.00 93.38 96 GLY A CA 1
ATOM 778 C C . GLY A 1 96 ? -3.274 -4.328 8.594 1.00 93.38 96 GLY A C 1
ATOM 779 O O . GLY A 1 96 ? -3.980 -4.284 7.588 1.00 93.38 96 GLY A O 1
ATOM 780 N N . ILE A 1 97 ? -2.353 -3.411 8.882 1.00 93.44 97 ILE A N 1
ATOM 781 C CA . ILE A 1 97 ? -2.088 -2.213 8.084 1.00 93.4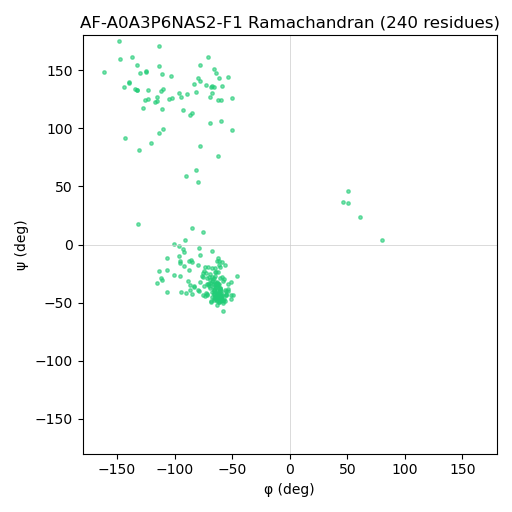4 97 ILE A CA 1
ATOM 782 C C . ILE A 1 97 ? -0.579 -2.049 7.913 1.00 93.44 97 ILE A C 1
ATOM 784 O O . ILE A 1 97 ? 0.168 -2.124 8.890 1.00 93.44 97 ILE A O 1
ATOM 788 N N . ASP A 1 98 ? -0.164 -1.778 6.682 1.00 90.44 98 ASP A N 1
ATOM 789 C CA . ASP A 1 98 ? 1.205 -1.426 6.304 1.00 90.44 98 ASP A CA 1
ATOM 790 C C . ASP A 1 98 ? 1.170 -0.453 5.121 1.00 90.44 98 ASP A C 1
ATOM 792 O O . ASP A 1 98 ? 0.158 -0.388 4.413 1.00 90.44 98 ASP A O 1
ATOM 796 N N . SER A 1 99 ? 2.245 0.301 4.893 1.00 88.50 99 SER A N 1
ATOM 797 C CA . SER A 1 99 ? 2.307 1.226 3.761 1.00 88.50 99 SER A CA 1
ATOM 798 C C . SER A 1 99 ? 3.664 1.238 3.066 1.00 88.50 99 SER A C 1
ATOM 800 O O . SER A 1 99 ? 4.709 1.289 3.703 1.00 88.50 99 SER A O 1
ATOM 802 N N . GLU A 1 100 ? 3.646 1.287 1.734 1.00 87.62 100 GLU A N 1
ATOM 803 C CA . GLU A 1 100 ? 4.837 1.540 0.919 1.00 87.62 100 GLU A CA 1
ATOM 804 C C . GLU A 1 100 ? 4.840 2.968 0.402 1.00 87.62 100 GLU A C 1
ATOM 806 O O . GLU A 1 100 ? 3.795 3.538 0.071 1.00 87.62 100 GLU A O 1
ATOM 811 N N . TRP A 1 101 ? 6.023 3.568 0.308 1.00 86.88 101 TRP A N 1
ATOM 812 C CA . TRP A 1 101 ? 6.159 4.999 0.052 1.00 86.88 101 TRP A CA 1
ATOM 813 C C . TRP A 1 101 ? 6.793 5.291 -1.305 1.00 86.88 101 TRP A C 1
ATOM 815 O O . TRP A 1 101 ? 7.590 4.520 -1.843 1.00 86.88 101 TRP A O 1
ATOM 825 N N . LYS A 1 102 ? 6.471 6.460 -1.864 1.00 82.00 102 LYS A N 1
ATOM 826 C CA . LYS A 1 102 ? 7.098 6.982 -3.077 1.00 82.00 102 LYS A CA 1
ATOM 827 C C . LYS A 1 102 ? 8.593 7.180 -2.785 1.00 82.00 102 LYS A C 1
ATOM 829 O O . LYS A 1 102 ? 8.929 7.906 -1.848 1.00 82.00 102 LYS A O 1
ATOM 834 N N . PRO A 1 103 ? 9.512 6.593 -3.569 1.00 69.38 103 PRO A N 1
ATOM 835 C CA . PRO A 1 103 ? 10.934 6.773 -3.326 1.00 69.38 103 PRO A CA 1
ATOM 836 C C . PRO A 1 103 ? 11.340 8.250 -3.441 1.00 69.38 103 PRO A C 1
ATOM 838 O O . PRO A 1 103 ? 10.866 8.976 -4.317 1.00 69.38 103 PRO A O 1
ATOM 841 N N . MET A 1 104 ? 12.271 8.683 -2.582 1.00 65.31 104 MET A N 1
ATOM 842 C CA . MET A 1 104 ? 12.641 10.097 -2.371 1.00 65.31 104 MET A CA 1
ATOM 843 C C . MET A 1 104 ? 13.089 10.869 -3.626 1.00 65.31 104 MET A C 1
ATOM 845 O O . MET A 1 104 ? 13.111 12.094 -3.634 1.00 65.31 104 MET A O 1
ATOM 849 N N . PHE A 1 105 ? 13.454 10.195 -4.720 1.00 63.47 105 PHE A N 1
ATOM 850 C CA . PHE A 1 105 ? 13.778 10.880 -5.979 1.00 63.47 105 PHE A CA 1
ATOM 851 C C . PHE A 1 105 ? 12.535 11.337 -6.765 1.00 63.47 105 PHE A C 1
ATOM 853 O O . PHE A 1 105 ? 12.673 12.013 -7.784 1.00 63.47 105 PHE A O 1
ATOM 860 N N . MET A 1 106 ? 11.334 10.932 -6.351 1.00 56.97 106 MET A N 1
ATOM 861 C CA . MET A 1 106 ? 10.068 11.300 -6.991 1.00 56.97 106 MET A CA 1
ATOM 862 C C . MET A 1 106 ? 9.328 12.418 -6.276 1.00 56.97 106 MET A C 1
ATOM 864 O O . MET A 1 106 ? 8.522 13.116 -6.885 1.00 56.97 106 MET A O 1
ATOM 868 N N . SER A 1 107 ? 9.558 12.548 -4.978 1.00 61.06 107 SER A N 1
ATOM 869 C CA . SER A 1 107 ? 8.957 13.580 -4.165 1.00 61.06 107 SER A CA 1
ATOM 870 C C . SER A 1 107 ? 9.979 14.022 -3.140 1.00 61.06 107 SER A C 1
ATOM 872 O O . SER A 1 107 ? 10.642 13.199 -2.518 1.00 61.06 107 SER A O 1
ATOM 874 N N . THR A 1 108 ? 10.095 15.333 -2.960 1.00 69.31 108 THR A N 1
ATOM 875 C CA . THR A 1 108 ? 10.912 15.925 -1.895 1.00 69.31 108 THR A CA 1
ATOM 876 C C . THR A 1 108 ? 10.341 15.640 -0.506 1.00 69.31 108 THR A C 1
ATOM 878 O O . THR A 1 108 ? 10.944 16.020 0.492 1.00 69.31 108 THR A O 1
ATOM 881 N N . VAL A 1 109 ? 9.164 15.012 -0.450 1.00 79.69 109 VAL A N 1
ATOM 882 C CA . VAL A 1 109 ? 8.408 14.687 0.747 1.00 79.69 109 VAL A CA 1
ATOM 883 C C . VAL A 1 109 ? 7.960 13.226 0.646 1.00 79.69 109 VAL A C 1
ATOM 885 O O . VAL A 1 109 ? 7.454 12.808 -0.392 1.00 79.69 109 VAL A O 1
ATOM 888 N N . GLU A 1 110 ? 8.138 12.441 1.707 1.00 84.12 110 GLU A N 1
ATOM 889 C CA . GLU A 1 110 ? 7.639 11.062 1.750 1.00 84.12 110 GLU A CA 1
ATOM 890 C C . GLU A 1 110 ? 6.114 11.066 1.574 1.00 84.12 110 GLU A C 1
ATOM 892 O O . GLU A 1 110 ? 5.392 11.743 2.307 1.00 84.12 110 GLU A O 1
ATOM 897 N N . LYS A 1 111 ? 5.622 10.323 0.581 1.00 89.00 111 LYS A N 1
ATOM 898 C CA . LYS A 1 111 ? 4.189 10.130 0.339 1.00 89.00 111 LYS A CA 1
ATOM 899 C C . LYS A 1 111 ? 3.890 8.652 0.194 1.00 89.00 111 LYS A C 1
ATOM 901 O O . LYS A 1 111 ? 4.710 7.928 -0.360 1.00 89.00 111 LYS A O 1
ATOM 906 N N . VAL A 1 112 ? 2.713 8.220 0.619 1.00 91.38 112 VAL A N 1
ATOM 907 C CA . VAL A 1 112 ? 2.245 6.849 0.435 1.00 91.38 112 VAL A CA 1
ATOM 908 C C . VAL A 1 112 ? 2.058 6.577 -1.060 1.00 91.38 112 VAL A C 1
ATOM 910 O O . VAL A 1 112 ? 1.561 7.417 -1.814 1.00 91.38 112 VAL A O 1
ATOM 913 N N . ALA A 1 113 ? 2.533 5.415 -1.490 1.00 88.12 113 ALA A N 1
ATOM 914 C CA . ALA A 1 113 ? 2.393 4.874 -2.834 1.00 88.12 113 ALA A CA 1
ATOM 915 C C . ALA A 1 113 ? 1.378 3.728 -2.867 1.00 88.12 113 ALA A C 1
ATOM 917 O O . ALA A 1 113 ? 0.570 3.648 -3.789 1.00 88.12 113 ALA A O 1
ATOM 918 N N . LEU A 1 114 ? 1.422 2.871 -1.847 1.00 90.00 114 LEU A N 1
ATOM 919 C CA . LEU A 1 114 ? 0.552 1.718 -1.680 1.00 90.00 114 LEU A CA 1
ATOM 920 C C . LEU A 1 114 ? 0.157 1.623 -0.207 1.00 90.00 114 LEU A C 1
ATOM 922 O O . LEU A 1 114 ? 0.994 1.851 0.665 1.00 90.00 114 LEU A O 1
ATOM 926 N N . LEU A 1 115 ? -1.103 1.293 0.058 1.00 94.12 115 LEU A N 1
ATOM 927 C CA . LEU A 1 115 ? -1.573 0.944 1.394 1.00 94.12 115 LEU A CA 1
ATOM 928 C C . LEU A 1 115 ? -2.021 -0.516 1.373 1.00 94.12 115 LEU A C 1
ATOM 930 O O . LEU A 1 115 ? -2.875 -0.900 0.574 1.00 94.12 115 LEU A O 1
ATOM 934 N N . GLN A 1 116 ? -1.439 -1.330 2.242 1.00 93.12 116 GLN A N 1
ATOM 935 C CA . GLN A 1 116 ? -1.762 -2.740 2.360 1.00 93.12 116 GLN A CA 1
ATOM 936 C C . GLN A 1 116 ? -2.658 -2.947 3.573 1.00 93.12 116 GLN A C 1
ATOM 938 O O . GLN A 1 116 ? -2.321 -2.560 4.691 1.00 93.12 116 GLN A O 1
ATOM 943 N N . ILE A 1 117 ? -3.803 -3.578 3.343 1.00 94.56 117 ILE A N 1
ATOM 944 C CA . ILE A 1 117 ? -4.804 -3.845 4.371 1.00 94.56 117 ILE A CA 1
ATOM 945 C C . ILE A 1 117 ? -5.093 -5.331 4.366 1.00 94.56 117 ILE A C 1
ATOM 947 O O . ILE A 1 117 ? -5.467 -5.884 3.341 1.00 94.56 117 ILE A O 1
ATOM 951 N N . SER A 1 118 ? -4.936 -5.991 5.504 1.00 92.56 118 SER A N 1
ATOM 952 C CA . SER A 1 118 ? -5.152 -7.429 5.612 1.00 92.56 118 SER A CA 1
ATOM 953 C C . SER A 1 118 ? -6.186 -7.740 6.681 1.00 92.56 118 SER A C 1
ATOM 955 O O . SER A 1 118 ? -6.035 -7.345 7.832 1.00 92.56 118 SER A O 1
ATOM 957 N N . ILE A 1 119 ? -7.225 -8.475 6.313 1.00 91.25 119 ILE A N 1
ATOM 958 C CA . ILE A 1 119 ? -8.205 -9.060 7.235 1.00 91.25 119 ILE A CA 1
ATOM 959 C C . ILE A 1 119 ? -8.075 -10.578 7.178 1.00 91.25 119 ILE A C 1
ATOM 961 O O . ILE A 1 119 ? -7.415 -11.092 6.290 1.00 91.25 119 ILE A O 1
ATOM 965 N N . HIS A 1 120 ? -8.729 -11.324 8.067 1.00 86.94 120 HIS A N 1
ATOM 966 C CA . HIS A 1 120 ? -8.570 -12.785 8.147 1.00 86.94 120 HIS A CA 1
ATOM 967 C C . HIS A 1 120 ? -8.748 -13.545 6.813 1.00 86.94 120 HIS A C 1
ATOM 969 O O . HIS A 1 120 ? -8.135 -14.589 6.627 1.00 86.94 120 HIS A O 1
ATOM 975 N N . THR A 1 121 ? -9.607 -13.061 5.914 1.00 88.81 121 THR A N 1
ATOM 976 C CA . THR A 1 121 ? -9.993 -13.768 4.682 1.00 88.81 121 THR A CA 1
ATOM 977 C C . THR A 1 121 ? -9.396 -13.189 3.404 1.00 88.81 121 THR A C 1
ATOM 979 O O . THR A 1 121 ? -9.553 -13.800 2.351 1.00 88.81 121 THR A O 1
ATOM 982 N N . CYS A 1 122 ? -8.793 -12.000 3.447 1.00 89.88 122 CYS A N 1
ATOM 983 C CA . CYS A 1 122 ? -8.334 -11.301 2.251 1.00 89.88 122 CYS A CA 1
ATOM 984 C C . CYS A 1 122 ? -7.302 -10.228 2.599 1.00 89.88 122 CYS A C 1
ATOM 986 O O . CYS A 1 122 ? -7.387 -9.579 3.644 1.00 89.88 122 CYS A O 1
ATOM 988 N N . SER A 1 123 ? -6.366 -9.985 1.686 1.00 90.25 123 SER A N 1
ATOM 989 C CA . SER A 1 123 ? -5.530 -8.786 1.695 1.00 90.25 123 SER A CA 1
ATOM 990 C C . SER A 1 123 ? -5.885 -7.883 0.521 1.00 90.25 123 SER A C 1
ATOM 992 O O . SER A 1 123 ? -6.228 -8.350 -0.560 1.00 90.25 123 SER A O 1
ATOM 994 N N . TYR A 1 124 ? -5.780 -6.583 0.732 1.00 91.88 124 TYR A N 1
ATOM 995 C CA . TYR A 1 124 ? -6.093 -5.539 -0.225 1.00 91.88 124 TYR A CA 1
ATOM 996 C C . TYR A 1 124 ? -4.859 -4.668 -0.419 1.00 91.88 124 TYR A C 1
ATOM 998 O O . TYR A 1 124 ? -4.217 -4.263 0.551 1.00 91.88 124 TYR A O 1
ATOM 1006 N N . LEU A 1 125 ? -4.529 -4.390 -1.673 1.00 91.69 125 LEU A N 1
ATOM 1007 C CA . LEU A 1 125 ? -3.459 -3.488 -2.074 1.00 91.69 125 LEU A CA 1
ATOM 1008 C C . LEU A 1 125 ? -4.107 -2.246 -2.678 1.00 91.69 125 LEU A C 1
ATOM 1010 O O . LEU A 1 125 ? -4.551 -2.271 -3.823 1.00 91.69 125 LEU A O 1
ATOM 1014 N N . VAL A 1 126 ? -4.206 -1.181 -1.889 1.00 94.62 126 VAL A N 1
ATOM 1015 C CA . VAL A 1 126 ? -4.819 0.082 -2.300 1.00 94.62 126 VAL A CA 1
ATOM 1016 C C . VAL A 1 126 ? -3.783 0.930 -3.028 1.00 94.62 126 VAL A C 1
ATOM 1018 O O . VAL A 1 126 ? -2.804 1.383 -2.429 1.00 94.62 126 VAL A O 1
ATOM 1021 N N . ASP A 1 127 ? -4.004 1.144 -4.323 1.00 91.88 127 ASP A N 1
ATOM 1022 C CA . ASP A 1 127 ? -3.134 1.921 -5.208 1.00 91.88 127 ASP A CA 1
ATOM 1023 C C . ASP A 1 127 ? -3.346 3.421 -5.006 1.00 91.88 127 ASP A C 1
ATOM 1025 O O . ASP A 1 127 ? -4.122 4.075 -5.704 1.00 91.88 127 ASP A O 1
ATOM 1029 N N . VAL A 1 128 ? -2.656 3.979 -4.014 1.00 93.50 128 VAL A N 1
ATOM 1030 C CA . VAL A 1 128 ? -2.800 5.393 -3.654 1.00 93.50 128 VAL A CA 1
ATOM 1031 C C . VAL A 1 128 ? -2.360 6.310 -4.797 1.00 93.50 128 VAL A C 1
ATOM 1033 O O . VAL A 1 128 ? -2.953 7.366 -4.985 1.00 93.50 128 VAL A O 1
ATOM 1036 N N . ILE A 1 129 ? -1.363 5.922 -5.595 1.00 88.19 129 ILE A N 1
ATOM 1037 C CA . ILE A 1 129 ? -0.884 6.745 -6.719 1.00 88.19 129 ILE A CA 1
ATOM 1038 C C . ILE A 1 129 ? -1.930 6.850 -7.825 1.00 88.19 129 ILE A C 1
ATOM 1040 O O . ILE A 1 129 ? -2.098 7.926 -8.395 1.00 88.19 129 ILE A O 1
ATOM 1044 N N . LYS A 1 130 ? -2.627 5.759 -8.145 1.00 88.00 130 LYS A N 1
ATOM 1045 C CA . LYS A 1 130 ? -3.706 5.826 -9.131 1.00 88.00 130 LYS A CA 1
ATOM 1046 C C . LYS A 1 130 ? -4.919 6.570 -8.570 1.00 88.00 130 LYS A C 1
ATOM 1048 O O . LYS A 1 130 ? -5.481 7.433 -9.238 1.00 88.00 130 LYS A O 1
ATOM 1053 N N . LEU A 1 131 ? -5.281 6.288 -7.320 1.00 93.44 131 LEU A N 1
ATOM 1054 C CA . LEU A 1 131 ? -6.482 6.832 -6.691 1.00 93.44 131 LEU A CA 1
ATOM 1055 C C . LEU A 1 131 ? -6.362 8.307 -6.271 1.00 93.44 131 LEU A C 1
ATOM 1057 O O . LEU A 1 131 ? -7.386 8.983 -6.204 1.00 93.44 131 LEU A O 1
ATOM 1061 N N . GLU A 1 132 ? -5.159 8.844 -6.022 1.00 89.06 132 GLU A N 1
ATOM 1062 C CA . GLU A 1 132 ? -4.977 10.244 -5.581 1.00 89.06 132 GLU A CA 1
ATOM 1063 C C . GLU A 1 132 ? -5.488 11.282 -6.596 1.00 89.06 132 GLU A C 1
ATOM 1065 O O . GLU A 1 132 ? -5.700 12.435 -6.227 1.00 89.06 132 GLU A O 1
ATOM 1070 N N . GLN A 1 133 ? -5.683 10.889 -7.860 1.00 86.62 133 GLN A N 1
ATOM 1071 C CA . GLN A 1 133 ? -6.217 11.753 -8.920 1.00 86.62 133 GLN A CA 1
ATOM 1072 C C . GLN A 1 133 ? -7.733 11.603 -9.129 1.00 86.62 133 GLN A C 1
ATOM 1074 O O . GLN A 1 133 ? -8.337 12.446 -9.790 1.00 86.62 133 GLN A O 1
ATOM 1079 N N . GLU A 1 134 ? -8.347 10.540 -8.602 1.00 92.94 134 GLU A N 1
ATOM 1080 C CA . GLU A 1 134 ? -9.742 10.169 -8.889 1.00 92.94 134 GLU A CA 1
ATOM 1081 C C . GLU A 1 134 ? -10.655 10.252 -7.661 1.00 92.94 134 GLU A C 1
ATOM 1083 O O . GLU A 1 134 ? -11.838 10.567 -7.787 1.00 92.94 134 GLU A O 1
ATOM 1088 N N . VAL A 1 135 ? -10.119 9.962 -6.476 1.00 96.25 135 VAL A N 1
ATOM 1089 C CA . VAL A 1 135 ? -10.875 9.891 -5.223 1.00 96.25 135 VAL A CA 1
ATOM 1090 C C . VAL A 1 135 ? -10.905 11.265 -4.559 1.00 96.25 135 VAL A C 1
ATOM 1092 O O . VAL A 1 135 ? -9.864 11.896 -4.355 1.00 96.25 135 VAL A O 1
ATOM 1095 N N . SER A 1 136 ? -12.099 11.727 -4.188 1.00 96.94 136 SER A N 1
ATOM 1096 C CA . SER A 1 136 ? -12.262 13.003 -3.490 1.00 96.94 136 SER A CA 1
ATOM 1097 C C . SER A 1 136 ? -11.748 12.933 -2.048 1.00 96.94 136 SER A C 1
ATOM 1099 O O . SER A 1 136 ? -11.603 11.860 -1.457 1.00 96.94 136 SER A O 1
ATOM 1101 N N . GLN A 1 137 ? -11.491 14.091 -1.438 1.00 96.12 137 GLN A N 1
ATOM 1102 C CA . GLN A 1 137 ? -11.072 14.132 -0.036 1.00 96.12 137 GLN A CA 1
ATOM 1103 C C . GLN A 1 137 ? -12.136 13.526 0.890 1.00 96.12 137 GLN A C 1
ATOM 1105 O O . GLN A 1 137 ? -11.791 12.849 1.855 1.00 96.12 137 GLN A O 1
ATOM 1110 N N . GLU A 1 138 ? -13.419 13.743 0.600 1.00 97.19 138 GLU A N 1
ATOM 1111 C CA . GLU A 1 138 ? -14.541 13.195 1.368 1.00 97.19 138 GLU A CA 1
ATOM 1112 C C . GLU A 1 138 ? -14.551 11.665 1.317 1.00 97.19 138 GLU A C 1
ATOM 1114 O O . GLU A 1 138 ? -14.679 11.027 2.356 1.00 97.19 138 GLU A O 1
ATOM 1119 N N . GLN A 1 139 ? -14.328 11.076 0.140 1.00 98.06 139 GLN A N 1
ATOM 1120 C CA . GLN A 1 139 ? -14.261 9.621 -0.032 1.00 98.06 139 GLN A CA 1
ATOM 1121 C C . GLN A 1 139 ? -13.056 9.013 0.696 1.00 98.06 139 GLN A C 1
ATOM 1123 O O . GLN A 1 139 ? -13.177 7.978 1.349 1.00 98.06 139 GLN A O 1
ATOM 1128 N N . TRP A 1 140 ? -11.894 9.674 0.643 1.00 98.00 140 TRP A N 1
ATOM 1129 C CA . TRP A 1 140 ? -10.746 9.265 1.454 1.00 98.00 140 TRP A CA 1
ATOM 1130 C C . TRP A 1 140 ? -11.023 9.387 2.951 1.00 98.00 140 TRP A C 1
ATOM 1132 O O . TRP A 1 140 ? -10.609 8.523 3.720 1.00 98.00 140 TRP A O 1
ATOM 1142 N N . THR A 1 141 ? -11.712 10.449 3.368 1.00 97.31 141 THR A N 1
ATOM 1143 C CA . THR A 1 141 ? -12.089 10.657 4.770 1.00 97.31 141 THR A CA 1
ATOM 1144 C C . THR A 1 141 ? -12.991 9.522 5.240 1.00 97.31 141 THR A C 1
ATOM 1146 O O . THR A 1 141 ? -12.675 8.894 6.243 1.00 97.31 141 THR A O 1
ATOM 1149 N N . GLU A 1 142 ? -14.035 9.193 4.479 1.00 97.44 142 GLU A N 1
ATOM 1150 C CA . GLU A 1 142 ? -14.955 8.089 4.776 1.00 97.44 142 GLU A CA 1
ATOM 1151 C C . GLU A 1 142 ? -14.212 6.748 4.899 1.00 97.44 142 GLU A C 1
ATOM 1153 O O . GLU A 1 142 ? -14.376 6.015 5.878 1.00 97.44 142 GLU A O 1
ATOM 1158 N N . PHE A 1 143 ? -13.319 6.460 3.949 1.00 98.19 143 PHE A N 1
ATOM 1159 C CA . PHE A 1 143 ? -12.473 5.273 3.985 1.00 98.19 143 PHE A CA 1
ATOM 1160 C C . PHE A 1 143 ? -11.580 5.218 5.235 1.00 98.19 143 PHE A C 1
ATOM 1162 O O . PHE A 1 143 ? -11.523 4.194 5.919 1.00 98.19 143 PHE A O 1
ATOM 1169 N N . PHE A 1 144 ? -10.889 6.311 5.568 1.00 98.00 144 PHE A N 1
ATOM 1170 C CA . PHE A 1 144 ? -9.995 6.343 6.724 1.00 98.00 144 PHE A CA 1
ATOM 1171 C C . PHE A 1 144 ? -10.739 6.346 8.061 1.00 98.00 144 PHE A C 1
ATOM 1173 O O . PHE A 1 144 ? -10.227 5.792 9.035 1.00 98.00 144 PHE A O 1
ATOM 1180 N N . GLU A 1 145 ? -11.953 6.891 8.124 1.00 96.94 145 GLU A N 1
ATOM 1181 C CA . GLU A 1 145 ? -12.823 6.754 9.292 1.00 96.94 145 GLU A CA 1
ATOM 1182 C C . GLU A 1 145 ? -13.221 5.292 9.515 1.00 96.94 145 GLU A C 1
ATOM 1184 O O . GLU A 1 145 ? -13.134 4.797 10.644 1.00 96.94 145 GLU A O 1
ATOM 1189 N N . ALA A 1 146 ? -13.587 4.573 8.451 1.00 96.75 146 ALA A N 1
ATOM 1190 C CA . ALA A 1 146 ? -13.862 3.140 8.523 1.00 96.75 146 ALA A CA 1
ATOM 1191 C C . ALA A 1 146 ? -12.616 2.333 8.934 1.00 96.75 146 ALA A C 1
ATOM 1193 O O . ALA A 1 146 ? -12.698 1.411 9.748 1.00 96.75 146 ALA A O 1
ATOM 1194 N N . LEU A 1 147 ? -11.440 2.716 8.430 1.00 97.12 147 LEU A N 1
ATOM 1195 C CA . LEU A 1 147 ? -10.186 2.038 8.744 1.00 97.12 147 LEU A CA 1
ATOM 1196 C C . LEU A 1 147 ? -9.704 2.297 10.178 1.00 97.12 147 LEU A C 1
ATOM 1198 O O . LEU A 1 147 ? -9.243 1.370 10.837 1.00 97.12 147 LEU A O 1
ATOM 1202 N N . PHE A 1 148 ? -9.783 3.531 10.682 1.00 97.31 148 PHE A N 1
ATOM 1203 C CA . PHE A 1 148 ? -9.118 3.913 11.933 1.00 97.31 148 PHE A CA 1
ATOM 1204 C C . PHE A 1 148 ? -10.052 4.227 13.102 1.00 97.31 148 PHE A C 1
ATOM 1206 O O . PHE A 1 148 ? -9.662 4.020 14.256 1.00 97.31 148 PHE A O 1
ATOM 1213 N N . CYS A 1 149 ? -11.267 4.705 12.847 1.00 96.62 149 CYS A N 1
ATOM 1214 C CA . CYS A 1 149 ? -12.137 5.252 13.892 1.00 96.62 149 CYS A CA 1
ATOM 1215 C C . CYS A 1 149 ? -13.157 4.239 14.431 1.00 96.62 149 CYS A C 1
ATOM 1217 O O . CYS A 1 149 ? -13.794 4.497 15.452 1.00 96.62 149 CYS A O 1
ATOM 1219 N N . ARG A 1 150 ? -13.312 3.069 13.797 1.00 93.31 150 ARG A N 1
ATOM 1220 C CA . ARG A 1 150 ? -14.226 2.025 14.282 1.00 93.31 150 ARG A CA 1
ATOM 1221 C C . ARG A 1 150 ? -13.724 1.398 15.581 1.00 93.31 150 ARG A C 1
ATOM 1223 O O . ARG A 1 150 ? -12.599 0.910 15.660 1.00 93.31 150 ARG A O 1
ATOM 1230 N N . GLU A 1 151 ? -14.578 1.380 16.601 1.00 93.88 151 GLU A N 1
ATOM 1231 C CA . GLU A 1 151 ? -14.297 0.715 17.883 1.00 93.88 151 GLU A CA 1
ATOM 1232 C C . GLU A 1 151 ? -14.508 -0.805 17.818 1.00 93.88 151 GLU A C 1
ATOM 1234 O O . GLU A 1 151 ? -13.991 -1.531 18.663 1.00 93.88 151 GLU A O 1
ATOM 1239 N N . SER A 1 152 ? -15.229 -1.301 16.808 1.00 90.88 152 SER A N 1
ATOM 1240 C CA . SER A 1 152 ? -15.519 -2.728 16.618 1.00 90.88 152 SER A CA 1
ATOM 1241 C C . SER A 1 152 ? -14.305 -3.555 16.191 1.00 90.88 152 SER A C 1
ATOM 1243 O O . SER A 1 152 ? -14.324 -4.774 16.355 1.00 90.88 152 SER A O 1
ATOM 1245 N N . ASN A 1 153 ? -13.258 -2.913 15.662 1.00 92.19 153 ASN A N 1
ATOM 1246 C CA . ASN A 1 153 ? -12.097 -3.589 15.097 1.00 92.19 153 ASN A CA 1
ATOM 1247 C C . ASN A 1 153 ? -10.770 -3.130 15.725 1.00 92.19 153 ASN A C 1
ATOM 1249 O O . ASN A 1 153 ? -10.606 -1.982 16.158 1.00 92.19 153 ASN A O 1
ATOM 1253 N N . ILE A 1 154 ? -9.813 -4.057 15.791 1.00 94.56 154 ILE A N 1
ATOM 1254 C CA . ILE A 1 154 ? -8.432 -3.814 16.227 1.00 94.56 154 ILE A CA 1
ATOM 1255 C C . ILE A 1 154 ? -7.562 -3.598 14.990 1.00 94.56 154 ILE A C 1
ATOM 1257 O O . ILE A 1 154 ? -7.589 -4.414 14.072 1.00 94.56 154 ILE A O 1
ATOM 1261 N N . LYS A 1 155 ? -6.767 -2.524 14.978 1.00 94.38 155 LYS A N 1
ATOM 1262 C CA . LYS A 1 155 ? -5.833 -2.198 13.894 1.00 94.38 155 LYS A CA 1
ATOM 1263 C C . LYS A 1 155 ? -4.416 -2.511 14.334 1.00 94.38 155 LYS A C 1
ATOM 1265 O O . LYS A 1 155 ? -3.970 -2.008 15.362 1.00 94.38 155 LYS A O 1
ATOM 1270 N N . LEU A 1 156 ? -3.709 -3.314 13.556 1.00 92.69 156 LEU A N 1
ATOM 1271 C CA . LEU A 1 156 ? -2.351 -3.755 13.840 1.00 92.69 156 LEU A CA 1
ATOM 1272 C C . LEU A 1 156 ? -1.404 -3.206 12.780 1.00 92.69 156 LEU A C 1
ATOM 1274 O O . LEU A 1 156 ? -1.613 -3.436 11.595 1.00 92.69 156 LEU A O 1
ATOM 1278 N N . GLY A 1 157 ? -0.339 -2.542 13.213 1.00 89.56 157 GLY A N 1
ATOM 1279 C CA . GLY A 1 157 ? 0.775 -2.156 12.346 1.00 89.56 157 GLY A CA 1
ATOM 1280 C C . GLY A 1 157 ? 2.113 -2.419 13.027 1.00 89.56 157 GLY A C 1
ATOM 1281 O O . GLY A 1 157 ? 2.180 -2.559 14.254 1.00 89.56 157 GLY A O 1
ATOM 1282 N N . PHE A 1 158 ? 3.196 -2.477 12.259 1.00 85.62 158 PHE A N 1
ATOM 1283 C CA . PHE A 1 158 ? 4.553 -2.617 12.788 1.00 85.62 158 PHE A CA 1
ATOM 1284 C C . PHE A 1 158 ? 5.332 -1.331 12.536 1.00 85.62 158 PHE A C 1
ATOM 1286 O O . PHE A 1 158 ? 5.259 -0.775 11.458 1.00 85.62 158 PHE A O 1
ATOM 1293 N N . ASP A 1 159 ? 6.014 -0.818 13.562 1.00 85.94 159 ASP A N 1
ATOM 1294 C CA . ASP A 1 159 ? 6.564 0.547 13.554 1.00 85.94 159 ASP A CA 1
ATOM 1295 C C . ASP A 1 159 ? 5.572 1.618 13.045 1.00 85.94 159 ASP A C 1
ATOM 1297 O O . ASP A 1 159 ? 5.927 2.610 12.420 1.00 85.94 159 ASP A O 1
ATOM 1301 N N . PHE A 1 160 ? 4.292 1.447 13.390 1.00 87.81 160 PHE A N 1
ATOM 1302 C CA . PHE A 1 160 ? 3.180 2.210 12.813 1.00 87.81 160 PHE A CA 1
ATOM 1303 C C . PHE A 1 160 ? 3.259 3.741 12.996 1.00 87.81 160 PHE A C 1
ATOM 1305 O O . PHE A 1 160 ? 2.545 4.503 12.349 1.00 87.81 160 PHE A O 1
ATOM 1312 N N . ALA A 1 161 ? 4.120 4.229 13.895 1.00 89.38 161 ALA A N 1
ATOM 1313 C CA . ALA A 1 161 ? 4.384 5.662 14.018 1.00 89.38 161 ALA A CA 1
ATOM 1314 C C . ALA A 1 161 ? 5.049 6.229 12.750 1.00 89.38 161 ALA A C 1
ATOM 1316 O O . ALA A 1 161 ? 4.792 7.376 12.378 1.00 89.38 161 ALA A O 1
ATOM 1317 N N . ASN A 1 162 ? 5.885 5.419 12.103 1.00 88.44 162 ASN A N 1
ATOM 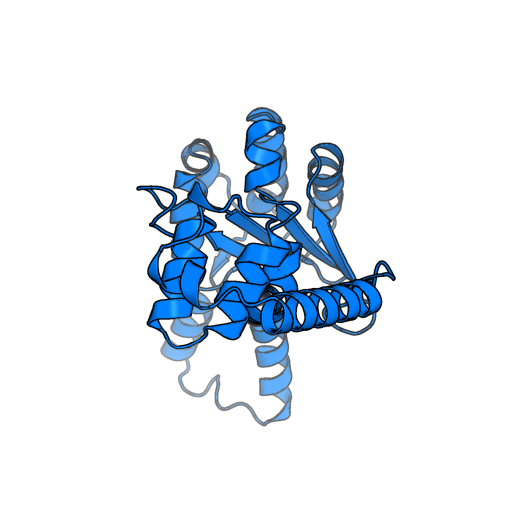1318 C CA . ASN A 1 162 ? 6.570 5.724 10.861 1.00 88.44 162 ASN A CA 1
ATOM 1319 C C . ASN A 1 162 ? 5.565 5.810 9.699 1.00 88.44 162 ASN A C 1
ATOM 1321 O O . ASN A 1 162 ? 5.506 6.844 9.033 1.00 88.44 162 ASN A O 1
ATOM 1325 N N . ASP A 1 163 ? 4.690 4.809 9.551 1.00 89.81 163 ASP A N 1
ATOM 1326 C CA . ASP A 1 163 ? 3.588 4.827 8.577 1.00 89.81 163 ASP A CA 1
ATOM 1327 C C . ASP A 1 163 ? 2.657 6.018 8.786 1.00 89.81 163 ASP A C 1
ATOM 1329 O O . ASP A 1 163 ? 2.363 6.761 7.853 1.00 89.81 163 ASP A O 1
ATOM 1333 N N . MET A 1 164 ? 2.232 6.260 10.030 1.00 93.69 164 MET A N 1
ATOM 1334 C CA . MET A 1 164 ? 1.312 7.351 10.355 1.00 93.69 164 MET A CA 1
ATOM 1335 C C . MET A 1 164 ? 1.896 8.728 10.007 1.00 93.69 164 MET A C 1
ATOM 1337 O O . MET A 1 164 ? 1.157 9.620 9.586 1.00 93.69 164 MET A O 1
ATOM 1341 N N . ARG A 1 165 ? 3.217 8.922 10.141 1.00 94.06 165 ARG A N 1
ATOM 1342 C CA . ARG A 1 165 ? 3.888 10.159 9.704 1.00 94.06 165 ARG A CA 1
ATOM 1343 C C . ARG A 1 165 ? 3.702 10.375 8.199 1.00 94.06 165 ARG A C 1
ATOM 1345 O O . ARG A 1 165 ? 3.326 11.471 7.778 1.00 94.06 165 ARG A O 1
ATOM 1352 N N . VAL A 1 166 ? 3.948 9.343 7.395 1.00 92.31 166 VAL A N 1
ATOM 1353 C CA . VAL A 1 166 ? 3.872 9.431 5.928 1.00 92.31 166 VAL A CA 1
ATOM 1354 C C . VAL A 1 166 ? 2.421 9.485 5.439 1.00 92.31 166 VAL A C 1
ATOM 1356 O O . VAL A 1 166 ? 2.106 10.249 4.522 1.00 92.31 166 VAL A O 1
ATOM 1359 N N . LEU A 1 167 ? 1.509 8.775 6.105 1.00 94.69 167 LEU A N 1
ATOM 1360 C CA . LEU A 1 167 ? 0.067 8.862 5.877 1.00 94.69 167 LEU A CA 1
ATOM 1361 C C . LEU A 1 167 ? -0.443 10.287 6.079 1.00 94.69 167 LEU A C 1
ATOM 1363 O O . LEU A 1 167 ? -1.064 10.822 5.171 1.00 94.69 167 LEU A O 1
ATOM 1367 N N . LYS A 1 168 ? -0.125 10.945 7.199 1.00 94.62 168 LYS A N 1
ATOM 1368 C CA . LYS A 1 168 ? -0.521 12.347 7.444 1.00 94.62 168 LYS A CA 1
ATOM 1369 C C . LYS A 1 168 ? 0.076 13.321 6.440 1.00 94.62 168 LYS A C 1
ATOM 1371 O O . LYS A 1 168 ? -0.560 14.287 6.043 1.00 94.62 168 LYS A O 1
ATOM 1376 N N . THR A 1 169 ? 1.292 13.042 5.995 1.00 93.19 169 THR A N 1
ATOM 1377 C CA . THR A 1 169 ? 1.945 13.846 4.961 1.00 93.19 169 THR A CA 1
ATOM 1378 C C . THR A 1 169 ? 1.244 13.703 3.602 1.00 93.19 169 THR A C 1
ATOM 1380 O O . THR A 1 169 ? 1.201 14.646 2.811 1.00 93.19 169 THR A O 1
ATOM 1383 N N . SER A 1 170 ? 0.663 12.532 3.334 1.00 93.31 170 SER A N 1
ATOM 1384 C CA . SER A 1 170 ? -0.103 12.243 2.112 1.00 93.31 170 SER A CA 1
ATOM 1385 C C . SER A 1 170 ? -1.551 12.728 2.204 1.00 93.31 170 SER A C 1
ATOM 1387 O O . SER A 1 170 ? -2.092 13.231 1.224 1.00 93.31 170 SER A O 1
ATOM 1389 N N . PHE A 1 171 ? -2.139 12.625 3.395 1.00 95.50 171 PHE A N 1
ATOM 1390 C CA . PHE A 1 171 ? -3.526 12.924 3.728 1.00 95.50 171 PHE A CA 1
ATOM 1391 C C . PHE A 1 171 ? -3.574 13.818 4.982 1.00 95.50 171 PHE A C 1
ATOM 1393 O O . PHE A 1 171 ? -3.784 13.321 6.092 1.00 95.50 171 PHE A O 1
ATOM 1400 N N . PRO A 1 172 ? -3.381 15.144 4.843 1.00 94.62 172 PRO A N 1
ATOM 1401 C CA . PRO A 1 172 ? -3.248 16.050 5.991 1.00 94.62 172 PRO A CA 1
ATOM 1402 C C . PRO A 1 172 ? -4.450 16.068 6.941 1.00 94.62 172 PRO A C 1
ATOM 1404 O O . PRO A 1 172 ? -4.289 16.272 8.142 1.00 94.62 172 PRO A O 1
ATOM 1407 N N . PHE A 1 173 ? -5.657 15.782 6.442 1.00 94.50 173 PHE A N 1
ATOM 1408 C CA . PHE A 1 173 ? -6.863 15.677 7.273 1.00 94.50 173 PHE A CA 1
ATOM 1409 C C . PHE A 1 173 ? -6.795 14.531 8.304 1.00 94.50 173 PHE A C 1
ATOM 1411 O O . PHE A 1 173 ? -7.566 14.516 9.260 1.00 94.50 173 PHE A O 1
ATOM 1418 N N . LEU A 1 174 ? -5.852 13.590 8.181 1.00 95.38 174 LEU A N 1
ATOM 1419 C CA . LEU A 1 174 ? -5.626 12.575 9.212 1.00 95.38 174 LEU A CA 1
ATOM 1420 C C . LEU A 1 174 ? -5.124 13.171 10.536 1.00 95.38 174 LEU A C 1
ATOM 1422 O O . LEU A 1 174 ? -5.262 12.530 11.578 1.00 95.38 174 LEU A O 1
ATOM 1426 N N . GLU A 1 175 ? -4.566 14.387 10.537 1.00 94.38 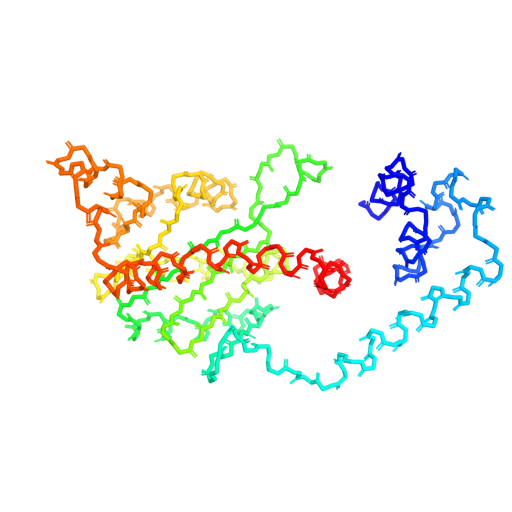175 GLU A N 1
ATOM 1427 C CA . GLU A 1 175 ? -4.197 15.076 11.778 1.00 94.38 175 GLU A CA 1
ATOM 1428 C C . GLU A 1 175 ? -5.417 15.401 12.640 1.00 94.38 175 GLU A C 1
ATOM 1430 O O . GLU A 1 175 ? -5.410 15.112 13.837 1.00 94.38 175 GLU A O 1
ATOM 1435 N N . SER A 1 176 ? -6.486 15.934 12.040 1.00 94.00 176 SER A N 1
ATOM 1436 C CA . SER A 1 176 ? -7.733 16.211 12.761 1.00 94.00 176 SER A CA 1
ATOM 1437 C C . SER A 1 176 ? -8.507 14.936 13.101 1.00 94.00 176 SER A C 1
ATOM 1439 O O . SER A 1 176 ? -9.246 14.923 14.083 1.00 94.00 176 SER A O 1
ATOM 1441 N N . MET A 1 177 ? -8.309 13.854 12.342 1.00 95.06 177 MET A N 1
ATOM 1442 C CA . MET A 1 177 ? -8.905 12.542 12.614 1.00 95.06 177 MET A CA 1
ATOM 1443 C C . MET A 1 177 ? -8.220 11.794 13.767 1.00 95.06 177 MET A C 1
ATOM 1445 O O . MET A 1 177 ? -8.864 10.992 14.440 1.00 95.06 177 MET A O 1
ATOM 1449 N N . GLN A 1 178 ? -6.932 12.051 14.029 1.00 93.31 178 GLN A N 1
ATOM 1450 C CA . GLN A 1 178 ? -6.131 11.297 15.001 1.00 93.31 178 GLN A CA 1
ATOM 1451 C C . GLN A 1 178 ? -6.788 11.115 16.387 1.00 93.31 178 GLN A C 1
ATOM 1453 O O . GLN A 1 178 ? -6.733 9.996 16.902 1.00 93.31 178 GLN A O 1
ATOM 1458 N N . PRO A 1 179 ? -7.422 12.132 17.007 1.00 95.38 179 PRO A N 1
ATOM 1459 C CA . PRO A 1 179 ? -8.077 11.971 18.309 1.00 95.38 179 PRO A CA 1
ATOM 1460 C C . PRO A 1 179 ? -9.232 10.958 18.307 1.00 95.38 179 PRO A C 1
ATOM 1462 O O . PRO A 1 179 ? -9.561 10.399 19.351 1.00 95.38 179 PRO A O 1
ATOM 1465 N N . ASN A 1 180 ? -9.835 10.717 17.141 1.00 96.00 180 ASN A N 1
ATOM 1466 C CA . ASN A 1 180 ? -10.952 9.794 16.962 1.00 96.00 180 ASN A CA 1
ATOM 1467 C C . ASN A 1 180 ? -10.498 8.380 16.588 1.00 96.00 180 ASN A C 1
ATOM 1469 O O . ASN A 1 180 ? -11.338 7.487 16.529 1.00 96.00 180 ASN A O 1
ATOM 1473 N N . MET A 1 181 ? -9.204 8.153 16.343 1.00 95.38 181 MET A N 1
ATOM 1474 C CA . MET A 1 181 ? -8.686 6.821 16.039 1.00 95.38 181 MET A CA 1
ATOM 1475 C C . MET A 1 181 ? -8.783 5.919 17.275 1.00 95.38 181 MET A C 1
ATOM 1477 O O . MET A 1 181 ? -8.430 6.313 18.388 1.00 95.38 181 MET A O 1
ATOM 1481 N N . LYS A 1 182 ? -9.248 4.685 17.084 1.00 95.75 182 LYS A N 1
ATOM 1482 C CA . LYS A 1 182 ? -9.544 3.732 18.166 1.00 95.75 182 LYS A CA 1
ATOM 1483 C C . LYS A 1 182 ? -8.780 2.444 17.948 1.00 95.75 182 LYS A C 1
ATOM 1485 O O . LYS A 1 182 ? -8.569 2.072 16.807 1.00 95.75 182 LYS A O 1
ATOM 1490 N N . ASN A 1 183 ? -8.400 1.733 19.007 1.00 95.31 183 ASN A N 1
ATOM 1491 C CA . ASN A 1 183 ? -7.844 0.372 18.919 1.00 95.31 183 ASN A CA 1
ATOM 1492 C C . ASN A 1 183 ? -6.689 0.198 17.908 1.00 95.31 183 ASN A C 1
ATOM 1494 O O . ASN A 1 183 ? -6.595 -0.836 17.250 1.00 95.31 183 ASN A O 1
ATOM 1498 N N . VAL A 1 184 ? -5.825 1.206 17.757 1.00 94.44 184 VAL A N 1
ATOM 1499 C CA . VAL A 1 184 ? -4.629 1.132 16.907 1.00 94.44 184 VAL A CA 1
ATOM 1500 C C . VAL A 1 184 ? -3.448 0.675 17.756 1.00 94.44 184 VAL A C 1
ATOM 1502 O O . VAL A 1 184 ? -3.030 1.372 18.680 1.00 94.44 184 VAL A O 1
ATOM 1505 N N . ILE A 1 185 ? -2.903 -0.497 17.446 1.00 91.00 185 ILE A N 1
ATOM 1506 C CA . ILE A 1 185 ? -1.838 -1.150 18.205 1.00 91.00 185 ILE A CA 1
ATOM 1507 C C . ILE A 1 185 ? -0.596 -1.277 17.323 1.00 91.00 185 ILE A C 1
ATOM 1509 O O . ILE A 1 185 ? -0.610 -1.900 16.263 1.00 91.00 185 ILE A O 1
ATOM 1513 N N . CYS A 1 186 ? 0.514 -0.712 17.799 1.00 91.12 186 CYS A N 1
ATOM 1514 C CA . CYS A 1 186 ? 1.825 -0.922 17.198 1.00 91.12 186 CYS A CA 1
ATOM 1515 C C . CYS A 1 186 ? 2.456 -2.191 17.787 1.00 91.12 186 CYS A C 1
ATOM 1517 O O . CYS A 1 186 ? 2.842 -2.205 18.960 1.00 91.12 186 CYS A O 1
ATOM 1519 N N . VAL A 1 187 ? 2.590 -3.236 16.969 1.00 87.25 187 VAL A N 1
ATOM 1520 C CA . VAL A 1 187 ? 3.124 -4.547 17.372 1.00 87.25 187 VAL A CA 1
ATOM 1521 C C . VAL A 1 187 ? 4.558 -4.432 17.887 1.00 87.25 187 VAL A C 1
ATOM 1523 O O . VAL A 1 187 ? 4.894 -5.052 18.890 1.00 87.25 187 VAL A O 1
ATOM 1526 N N . MET A 1 188 ? 5.388 -3.581 17.273 1.00 84.81 188 MET A N 1
ATOM 1527 C CA . MET A 1 188 ? 6.756 -3.332 17.743 1.00 84.81 188 MET A CA 1
ATOM 1528 C C . MET A 1 188 ? 6.771 -2.794 19.181 1.00 84.81 188 MET A C 1
ATOM 1530 O O . MET A 1 188 ? 7.509 -3.300 20.023 1.00 84.81 188 MET A O 1
ATOM 1534 N N . LYS A 1 189 ? 5.929 -1.797 19.485 1.00 86.06 189 LYS A N 1
ATOM 1535 C CA . LYS A 1 189 ? 5.837 -1.231 20.840 1.00 86.06 189 LYS A CA 1
ATOM 1536 C C . LYS A 1 189 ? 5.306 -2.253 21.836 1.00 86.06 189 LYS A C 1
ATOM 1538 O O . LYS A 1 189 ? 5.866 -2.371 22.919 1.00 86.06 189 LYS A O 1
ATOM 1543 N N . LEU A 1 190 ? 4.280 -3.014 21.449 1.00 84.31 190 LEU A N 1
ATOM 1544 C CA . LEU A 1 190 ? 3.738 -4.093 22.271 1.00 84.31 190 LEU A CA 1
ATOM 1545 C C . LEU A 1 190 ? 4.820 -5.127 22.609 1.00 84.31 190 LEU A C 1
ATOM 1547 O O . LEU A 1 190 ? 4.998 -5.461 23.775 1.00 84.31 190 LEU A O 1
ATOM 1551 N N . ALA A 1 191 ? 5.576 -5.588 21.611 1.00 80.44 191 ALA A N 1
ATOM 1552 C CA . ALA A 1 191 ? 6.664 -6.540 21.808 1.00 80.44 191 ALA A CA 1
ATOM 1553 C C . ALA A 1 191 ? 7.751 -5.979 22.738 1.00 80.44 191 ALA A C 1
ATOM 1555 O O . ALA A 1 191 ? 8.181 -6.674 23.655 1.00 80.44 191 ALA A O 1
ATOM 1556 N N . ILE A 1 192 ? 8.163 -4.720 22.549 1.00 80.88 192 ILE A N 1
ATOM 1557 C CA . ILE A 1 192 ? 9.151 -4.058 23.415 1.00 80.88 192 ILE A CA 1
ATOM 1558 C C . ILE A 1 192 ? 8.653 -3.985 24.865 1.00 80.88 192 ILE A C 1
ATOM 1560 O O . ILE A 1 192 ? 9.395 -4.351 25.776 1.00 80.88 192 ILE A O 1
ATOM 1564 N N . SER A 1 193 ? 7.404 -3.566 25.087 1.00 85.19 193 SER A N 1
ATOM 1565 C CA . SER A 1 193 ? 6.807 -3.508 26.425 1.00 85.19 193 SER A CA 1
ATOM 1566 C C . SER A 1 193 ? 6.753 -4.888 27.080 1.00 85.19 193 SER A C 1
ATOM 1568 O O . SER A 1 193 ? 7.231 -5.048 28.201 1.00 85.19 193 SER A O 1
ATOM 1570 N N . LEU A 1 194 ? 6.280 -5.907 26.359 1.00 81.19 194 LEU A N 1
ATOM 1571 C CA . LEU A 1 194 ? 6.210 -7.278 26.867 1.00 81.19 194 LEU A CA 1
ATOM 1572 C C . LEU A 1 194 ? 7.589 -7.843 27.229 1.00 81.19 194 LEU A C 1
ATOM 1574 O O . LEU A 1 194 ? 7.742 -8.453 28.284 1.00 81.19 194 LEU A O 1
ATOM 1578 N N . MET A 1 195 ? 8.604 -7.613 26.391 1.00 77.38 195 MET A N 1
ATOM 1579 C CA . MET A 1 195 ? 9.979 -8.037 26.676 1.00 77.38 195 MET A CA 1
ATOM 1580 C C . MET A 1 195 ? 10.575 -7.314 27.888 1.00 77.38 195 MET A C 1
ATOM 1582 O O . MET A 1 195 ? 11.381 -7.900 28.606 1.00 77.38 195 MET A O 1
ATOM 1586 N N . SER A 1 196 ? 10.192 -6.054 28.121 1.00 83.19 196 SER A N 1
ATOM 1587 C CA . SER A 1 196 ? 10.654 -5.294 29.286 1.00 83.19 196 SER A CA 1
ATOM 1588 C C . SER A 1 196 ? 10.031 -5.778 30.598 1.00 83.19 196 SER A C 1
ATOM 1590 O O . SER A 1 196 ? 10.703 -5.776 31.627 1.00 83.19 196 SER A O 1
ATOM 1592 N N . GLU A 1 197 ? 8.776 -6.232 30.560 1.00 83.88 197 GLU A N 1
ATOM 1593 C CA . GLU A 1 197 ? 8.057 -6.740 31.733 1.00 83.88 197 GLU A CA 1
ATOM 1594 C C . GLU A 1 197 ? 8.391 -8.203 32.032 1.00 83.88 197 GLU A C 1
ATOM 1596 O O . GLU A 1 197 ? 8.472 -8.603 33.193 1.00 83.88 197 GLU A O 1
ATOM 1601 N N . ASN A 1 198 ? 8.603 -9.011 30.991 1.00 80.31 198 ASN A N 1
ATOM 1602 C CA . ASN A 1 198 ? 8.939 -10.418 31.128 1.00 80.31 198 ASN A CA 1
ATOM 1603 C C . ASN A 1 198 ? 9.946 -10.859 30.043 1.00 80.31 198 ASN A C 1
ATOM 1605 O O . ASN A 1 198 ? 9.549 -11.318 28.967 1.00 80.31 198 ASN A O 1
ATOM 1609 N N . PRO A 1 199 ? 11.259 -10.787 30.332 1.00 71.94 199 PRO A N 1
ATOM 1610 C CA . PRO A 1 199 ? 12.316 -11.151 29.386 1.00 71.94 199 PRO A CA 1
ATOM 1611 C C . PRO A 1 199 ? 12.280 -12.613 28.914 1.00 71.94 199 PRO A C 1
ATOM 1613 O O . PRO A 1 199 ? 12.862 -12.937 27.880 1.00 71.94 199 PRO A O 1
ATOM 1616 N N . THR A 1 200 ? 11.602 -13.507 29.643 1.00 69.56 200 THR A N 1
ATOM 1617 C CA . THR A 1 200 ? 11.452 -14.925 29.281 1.00 69.56 200 THR A CA 1
ATOM 1618 C C . THR A 1 200 ? 10.138 -15.219 28.549 1.00 69.56 200 THR A C 1
ATOM 1620 O O . THR A 1 200 ? 9.926 -16.346 28.102 1.00 69.56 200 THR A O 1
ATOM 1623 N N . LEU A 1 201 ? 9.267 -14.225 28.331 1.00 64.25 201 LEU A N 1
ATOM 1624 C CA . LEU A 1 201 ? 7.987 -14.412 27.634 1.00 64.25 201 LEU A CA 1
ATOM 1625 C C . LEU A 1 201 ? 8.157 -14.918 26.194 1.00 64.25 201 LEU A C 1
ATOM 1627 O O . LEU A 1 201 ? 7.289 -15.618 25.691 1.00 64.25 201 LEU A O 1
ATOM 1631 N N . LEU A 1 202 ? 9.272 -14.586 25.537 1.00 58.88 202 LEU A N 1
ATOM 1632 C CA . LEU A 1 202 ? 9.599 -15.075 24.192 1.00 58.88 202 LEU A CA 1
ATOM 1633 C C . LEU A 1 202 ? 10.450 -16.353 24.199 1.00 58.88 202 LEU A C 1
ATOM 1635 O O . LEU A 1 202 ? 10.677 -16.927 23.138 1.00 58.88 202 LEU A O 1
ATOM 1639 N N . SER A 1 203 ? 10.870 -16.852 25.369 1.00 57.81 203 SER A N 1
ATOM 1640 C CA . SER A 1 203 ? 11.437 -18.204 25.504 1.00 57.81 203 SER A CA 1
ATOM 1641 C C . SER A 1 203 ? 10.326 -19.258 25.542 1.00 57.81 203 SER A C 1
ATOM 1643 O O . SER A 1 203 ? 10.205 -20.047 26.477 1.00 57.81 203 SER A O 1
ATOM 1645 N N . LEU A 1 204 ? 9.456 -19.226 24.533 1.00 50.47 204 LEU A N 1
ATOM 1646 C CA . LEU A 1 204 ? 8.350 -20.166 24.404 1.00 50.47 204 LEU A CA 1
ATOM 1647 C C . LEU A 1 204 ? 8.861 -21.501 23.840 1.00 50.47 204 LEU A C 1
ATOM 1649 O O . LEU A 1 204 ? 9.706 -21.495 22.943 1.00 50.47 204 LEU A O 1
ATOM 1653 N N . PRO A 1 205 ? 8.318 -22.643 24.298 1.00 53.72 205 PRO A N 1
ATOM 1654 C CA . PRO A 1 205 ? 8.486 -23.919 23.612 1.00 53.72 205 PRO A CA 1
ATOM 1655 C C . PRO A 1 205 ? 8.061 -23.781 22.142 1.00 53.72 205 PRO A C 1
ATOM 1657 O O . PRO A 1 205 ? 7.095 -23.068 21.850 1.00 53.72 205 PRO A O 1
ATOM 1660 N N . GLU A 1 206 ? 8.752 -24.481 21.237 1.00 48.25 206 GLU A N 1
ATOM 1661 C CA . GLU A 1 206 ? 8.684 -24.326 19.768 1.00 48.25 206 GLU A CA 1
ATOM 1662 C C . GLU A 1 206 ? 7.255 -24.223 19.179 1.00 48.25 206 GLU A C 1
ATOM 1664 O O . GLU A 1 206 ? 7.056 -23.557 18.166 1.00 48.25 206 GLU A O 1
ATOM 1669 N N . GLY A 1 207 ? 6.234 -24.795 19.832 1.00 45.00 207 GLY A N 1
ATOM 1670 C CA . GLY A 1 207 ? 4.837 -24.764 19.374 1.00 45.00 207 GLY A CA 1
ATOM 1671 C C . GLY A 1 207 ? 4.047 -23.464 19.619 1.00 45.00 207 GLY A C 1
ATOM 1672 O O . GLY A 1 207 ? 3.191 -23.122 18.807 1.00 45.00 207 GLY A O 1
ATOM 1673 N N . ILE A 1 208 ? 4.306 -22.709 20.697 1.00 42.66 208 ILE A N 1
ATOM 1674 C CA . ILE A 1 208 ? 3.560 -21.456 20.996 1.00 42.66 208 ILE A CA 1
ATOM 1675 C C . ILE A 1 208 ? 4.231 -20.260 20.320 1.00 42.66 208 ILE A C 1
ATOM 1677 O O . ILE A 1 208 ? 3.553 -19.341 19.848 1.00 42.66 208 ILE A O 1
ATOM 1681 N N . LEU A 1 209 ? 5.560 -20.328 20.182 1.00 37.94 209 LEU A N 1
ATOM 1682 C CA . LEU A 1 209 ? 6.326 -19.404 19.360 1.00 37.94 209 LEU A CA 1
ATOM 1683 C C . LEU A 1 209 ? 5.748 -19.364 17.939 1.00 37.94 209 LEU A C 1
ATOM 1685 O O . LEU A 1 209 ? 5.604 -18.283 17.397 1.00 37.94 209 LEU A O 1
ATOM 1689 N N . MET A 1 210 ? 5.298 -20.499 17.388 1.00 38.56 210 MET A N 1
ATOM 1690 C CA . MET A 1 210 ? 4.686 -20.580 16.059 1.00 38.56 210 MET A CA 1
ATOM 1691 C C . MET A 1 210 ? 3.366 -19.800 15.930 1.00 38.56 210 MET A C 1
ATOM 1693 O O . MET A 1 210 ? 3.109 -19.233 14.879 1.00 38.56 210 MET A O 1
ATOM 1697 N N . HIS A 1 211 ? 2.538 -19.704 16.977 1.00 40.16 211 HIS A N 1
ATOM 1698 C CA . HIS A 1 211 ? 1.287 -18.930 16.934 1.00 40.16 211 HIS A CA 1
ATOM 1699 C C . HIS A 1 211 ? 1.516 -17.425 17.110 1.00 40.16 211 HIS A C 1
ATOM 1701 O O . HIS A 1 211 ? 0.898 -16.625 16.408 1.00 40.16 211 HIS A O 1
ATOM 1707 N N . PHE A 1 212 ? 2.442 -17.032 17.991 1.00 39.22 212 PHE A N 1
ATOM 1708 C CA . PHE A 1 212 ? 2.853 -15.633 18.137 1.00 39.22 212 PHE A CA 1
ATOM 1709 C C . PHE A 1 212 ? 3.644 -15.161 16.908 1.00 39.22 212 PHE A C 1
ATOM 1711 O O . PHE A 1 212 ? 3.430 -14.054 16.425 1.00 39.22 212 PHE A O 1
ATOM 1718 N N . PHE A 1 213 ? 4.482 -16.029 16.330 1.00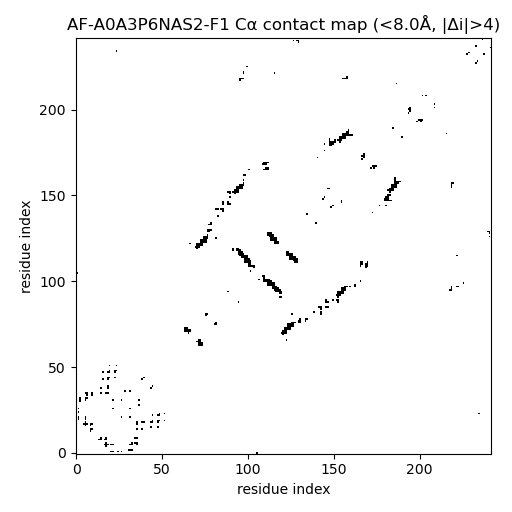 40.56 213 PHE A N 1
ATOM 1719 C CA . PHE A 1 213 ? 5.116 -15.808 15.034 1.00 40.56 213 PHE A CA 1
ATOM 1720 C C . PHE A 1 213 ? 4.133 -15.873 13.885 1.00 40.56 213 PHE A C 1
ATOM 1722 O O . PHE A 1 213 ? 4.395 -15.153 12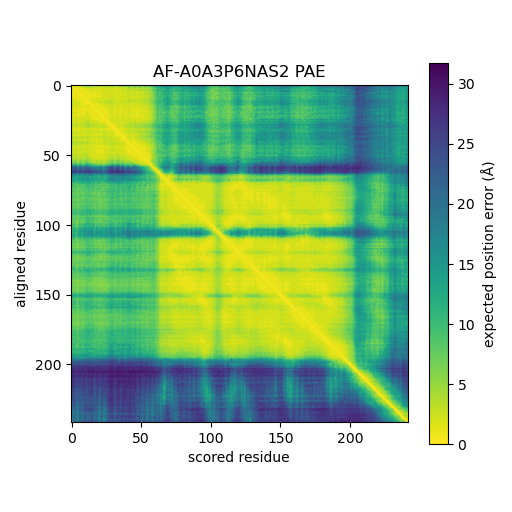.952 1.00 40.56 213 PHE A O 1
ATOM 1729 N N . ASN A 1 214 ? 3.037 -16.636 13.914 1.00 41.41 214 ASN A N 1
ATOM 1730 C CA . ASN A 1 214 ? 2.007 -16.593 12.866 1.00 41.41 214 ASN A CA 1
ATOM 1731 C C . ASN A 1 214 ? 1.212 -15.278 12.914 1.00 41.41 214 ASN A C 1
ATOM 1733 O O . ASN A 1 214 ? 0.872 -14.726 11.873 1.00 41.41 214 ASN A O 1
ATOM 1737 N N . PHE A 1 215 ? 0.969 -14.734 14.111 1.00 42.22 215 PHE A N 1
ATOM 1738 C CA . PHE A 1 215 ? 0.333 -13.428 14.306 1.00 42.22 215 PHE A CA 1
ATOM 1739 C C . PHE A 1 215 ? 1.272 -12.262 13.952 1.00 42.22 215 PHE A C 1
ATOM 1741 O O . PHE A 1 215 ? 0.885 -11.351 13.223 1.00 42.22 215 PHE A O 1
ATOM 1748 N N . CYS A 1 216 ? 2.536 -12.323 14.384 1.00 40.22 216 CYS A N 1
ATOM 1749 C CA . CYS A 1 216 ? 3.577 -11.410 13.920 1.00 40.22 216 CYS A CA 1
ATOM 1750 C C . CYS A 1 216 ? 3.889 -11.619 12.436 1.00 40.22 216 CYS A C 1
ATOM 1752 O O . CYS A 1 216 ? 4.121 -10.632 11.763 1.00 40.22 216 CYS A O 1
ATOM 1754 N N . PHE A 1 217 ? 3.825 -12.838 11.889 1.00 45.19 217 PHE A N 1
ATOM 1755 C CA . PHE A 1 217 ? 3.903 -13.115 10.451 1.00 45.19 217 PHE A CA 1
ATOM 1756 C C . PHE A 1 217 ? 2.744 -12.421 9.770 1.00 45.19 217 PHE A C 1
ATOM 1758 O O . PHE A 1 217 ? 2.974 -11.791 8.771 1.00 45.19 217 PHE A O 1
ATOM 1765 N N . PHE A 1 218 ? 1.520 -12.421 10.284 1.00 46.25 218 PHE A N 1
ATOM 1766 C CA . PHE A 1 218 ? 0.427 -11.738 9.588 1.00 46.25 218 PHE A CA 1
ATOM 1767 C C . PHE A 1 218 ? 0.706 -10.242 9.321 1.00 46.25 218 PHE A C 1
ATOM 1769 O O . PHE A 1 218 ? 0.259 -9.715 8.310 1.00 46.25 218 PHE A O 1
ATOM 1776 N N . VAL A 1 219 ? 1.501 -9.580 10.174 1.00 44.53 219 VAL A N 1
ATOM 1777 C CA . VAL A 1 219 ? 1.933 -8.177 10.010 1.00 44.53 219 VAL A CA 1
ATOM 1778 C C . VAL A 1 219 ? 3.304 -8.067 9.310 1.00 44.53 219 VAL A C 1
ATOM 1780 O O . VAL A 1 219 ? 3.475 -7.261 8.405 1.00 44.53 219 VAL A O 1
ATOM 1783 N N . VAL A 1 220 ? 4.270 -8.927 9.643 1.00 45.59 220 VAL A N 1
ATOM 1784 C CA . VAL A 1 220 ? 5.620 -9.015 9.039 1.00 45.59 220 VAL A CA 1
ATOM 1785 C C . VAL A 1 220 ? 5.589 -9.627 7.629 1.00 45.59 220 VAL A C 1
ATOM 1787 O O . VAL A 1 220 ? 6.496 -9.424 6.833 1.00 45.59 220 VAL A O 1
ATOM 1790 N N . PHE A 1 221 ? 4.541 -10.349 7.252 1.00 48.72 221 PHE A N 1
ATOM 1791 C CA . PHE A 1 221 ? 4.350 -10.875 5.902 1.00 48.72 221 PHE A CA 1
ATOM 1792 C C . PHE A 1 221 ? 3.692 -9.841 4.986 1.00 48.72 221 PHE A C 1
ATOM 1794 O O . PHE A 1 221 ? 3.816 -9.972 3.772 1.00 48.72 221 PHE A O 1
ATOM 1801 N N . ILE A 1 222 ? 3.108 -8.763 5.534 1.00 47.69 222 ILE A N 1
ATOM 1802 C CA . ILE A 1 222 ? 2.862 -7.546 4.750 1.00 47.69 222 ILE A CA 1
ATOM 1803 C C . ILE A 1 222 ? 4.207 -6.895 4.360 1.00 47.69 222 ILE A C 1
ATOM 1805 O O . ILE A 1 222 ? 4.393 -6.539 3.197 1.00 47.69 222 ILE A O 1
ATOM 1809 N N . PHE A 1 223 ? 5.216 -6.939 5.243 1.00 40.50 223 PHE A N 1
ATOM 1810 C CA . PHE A 1 223 ? 6.606 -6.614 4.877 1.00 40.50 223 PHE A CA 1
ATOM 1811 C C . PHE A 1 223 ? 7.232 -7.632 3.894 1.00 40.50 223 PHE A C 1
ATOM 1813 O O . PHE A 1 223 ? 8.082 -7.269 3.087 1.00 40.50 223 PHE A O 1
ATOM 1820 N N . LEU A 1 224 ? 6.844 -8.917 3.892 1.00 39.16 224 LEU A N 1
ATOM 1821 C CA . LEU A 1 224 ? 7.273 -9.842 2.821 1.00 39.16 224 LEU A CA 1
ATOM 1822 C C . LEU A 1 224 ? 6.519 -9.619 1.509 1.00 39.16 224 LEU A C 1
ATOM 1824 O O . LEU A 1 224 ? 7.098 -9.866 0.452 1.00 39.16 224 LEU A O 1
ATOM 1828 N N . LEU A 1 225 ? 5.282 -9.114 1.537 1.00 39.78 225 LEU A N 1
ATOM 1829 C CA . LEU A 1 225 ? 4.584 -8.654 0.338 1.00 39.78 225 LEU A CA 1
ATOM 1830 C C . LEU A 1 225 ? 5.364 -7.523 -0.324 1.00 39.78 225 LEU A C 1
ATOM 1832 O O . LEU A 1 225 ? 5.473 -7.557 -1.544 1.00 39.78 225 LEU A O 1
ATOM 1836 N N . SER A 1 226 ? 6.002 -6.615 0.419 1.00 37.22 226 SER A N 1
ATOM 1837 C CA . SER A 1 226 ? 6.882 -5.620 -0.198 1.00 37.22 226 SER A CA 1
ATOM 1838 C C . SER A 1 226 ? 8.119 -6.260 -0.834 1.00 37.22 226 SER A C 1
ATOM 1840 O O . SER A 1 226 ? 8.407 -5.991 -1.997 1.00 37.22 226 SER A O 1
ATOM 1842 N N . ALA A 1 227 ? 8.770 -7.238 -0.197 1.00 29.31 227 ALA A N 1
ATOM 1843 C CA . ALA A 1 227 ? 9.888 -7.971 -0.808 1.00 29.31 227 ALA A CA 1
ATOM 1844 C C . ALA A 1 227 ? 9.490 -8.825 -2.042 1.00 29.31 227 ALA A C 1
ATOM 1846 O O . ALA A 1 227 ? 10.236 -8.890 -3.027 1.00 29.31 227 ALA A O 1
ATOM 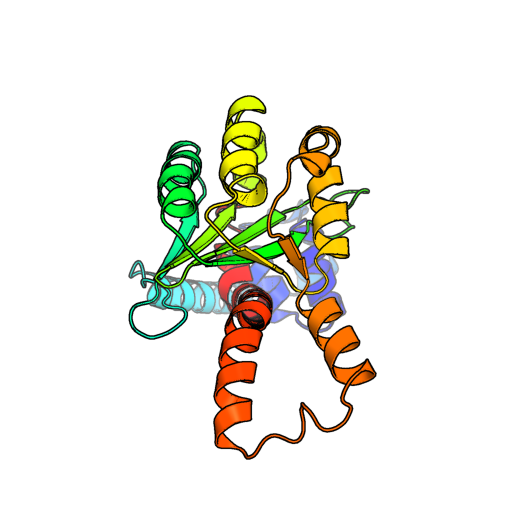1847 N N . ILE A 1 228 ? 8.313 -9.462 -2.030 1.00 33.38 228 ILE A N 1
ATOM 1848 C CA . ILE A 1 228 ? 7.799 -10.315 -3.117 1.00 33.38 228 ILE A CA 1
ATOM 1849 C C . ILE A 1 228 ? 7.231 -9.459 -4.264 1.00 33.38 228 ILE A C 1
ATOM 1851 O O . ILE A 1 228 ? 7.527 -9.738 -5.432 1.00 33.38 228 ILE A O 1
ATOM 1855 N N . PHE A 1 229 ? 6.516 -8.365 -3.976 1.00 34.91 229 PHE A N 1
ATOM 1856 C CA . PHE A 1 229 ? 6.066 -7.409 -4.995 1.00 34.91 229 PHE A CA 1
ATOM 1857 C C . PHE A 1 229 ? 7.229 -6.601 -5.589 1.00 34.91 229 PHE A C 1
ATOM 1859 O O . PHE A 1 229 ? 7.221 -6.352 -6.793 1.00 34.91 229 PHE A O 1
ATOM 1866 N N . ILE A 1 230 ? 8.274 -6.260 -4.828 1.00 35.31 230 ILE A N 1
ATOM 1867 C CA . ILE A 1 230 ? 9.482 -5.609 -5.374 1.00 35.31 230 ILE A CA 1
ATOM 1868 C C . ILE A 1 230 ? 10.301 -6.589 -6.241 1.00 35.31 230 ILE A C 1
ATOM 1870 O O . ILE A 1 230 ? 10.952 -6.174 -7.200 1.00 35.31 230 ILE A O 1
ATOM 1874 N N . SER A 1 231 ? 10.238 -7.898 -5.978 1.00 29.69 231 SER A N 1
ATOM 1875 C CA . SER A 1 231 ? 10.986 -8.916 -6.733 1.00 29.69 231 SER A CA 1
ATOM 1876 C C . SER A 1 231 ? 10.282 -9.392 -8.016 1.00 29.69 231 SER A C 1
ATOM 1878 O O . SER A 1 231 ? 10.933 -9.522 -9.054 1.00 29.69 231 SER A O 1
ATOM 1880 N N . HIS A 1 232 ? 8.963 -9.626 -7.984 1.00 31.28 232 HIS A N 1
ATOM 1881 C CA . HIS A 1 232 ? 8.201 -10.153 -9.133 1.00 31.28 232 HIS A CA 1
ATOM 1882 C C . HIS A 1 232 ? 7.220 -9.146 -9.758 1.00 31.28 232 HIS A C 1
ATOM 1884 O O . HIS A 1 232 ? 7.016 -9.158 -10.974 1.00 31.28 232 HIS A O 1
ATOM 1890 N N . SER A 1 233 ? 6.668 -8.220 -8.972 1.00 34.31 233 SER A N 1
ATOM 1891 C CA . SER A 1 233 ? 5.664 -7.244 -9.427 1.00 34.31 233 SER A CA 1
ATOM 1892 C C . SER A 1 233 ? 6.228 -5.854 -9.720 1.00 34.31 233 SER A C 1
ATOM 1894 O O . SER A 1 233 ? 5.492 -5.001 -10.206 1.00 34.31 233 SER A O 1
ATOM 1896 N N . CYS A 1 234 ? 7.535 -5.627 -9.559 1.00 32.53 234 CYS A N 1
ATOM 1897 C CA . CYS A 1 234 ? 8.195 -4.400 -10.019 1.00 32.53 234 CYS A CA 1
ATOM 1898 C C . CYS A 1 234 ? 8.104 -4.245 -11.551 1.00 32.53 234 CYS A C 1
ATOM 1900 O O . CYS A 1 234 ? 8.330 -3.175 -12.089 1.00 32.53 234 CYS A O 1
ATOM 1902 N N . MET A 1 235 ? 7.692 -5.282 -12.285 1.00 31.94 235 MET A N 1
ATOM 1903 C CA . MET A 1 235 ? 7.235 -5.109 -13.664 1.00 31.94 235 MET A CA 1
ATOM 1904 C C . MET A 1 235 ? 5.739 -4.761 -13.764 1.00 31.94 235 MET A C 1
ATOM 1906 O O . MET A 1 235 ? 5.372 -3.935 -14.592 1.00 31.94 235 MET A O 1
ATOM 1910 N N . MET A 1 236 ? 4.855 -5.348 -12.952 1.00 31.70 236 MET A N 1
ATOM 1911 C CA . MET A 1 236 ? 3.397 -5.226 -13.130 1.00 31.70 236 MET A CA 1
ATOM 1912 C C . MET A 1 236 ? 2.739 -4.053 -12.401 1.00 31.70 236 MET A C 1
ATOM 1914 O O . MET A 1 236 ? 1.952 -3.355 -13.034 1.00 31.70 236 MET A O 1
ATOM 1918 N N . LEU A 1 237 ? 3.113 -3.752 -11.150 1.00 32.56 237 LEU A N 1
ATOM 1919 C CA . LEU A 1 237 ? 2.687 -2.507 -10.490 1.00 32.56 237 LEU A CA 1
ATOM 1920 C C . LEU A 1 237 ? 3.143 -1.292 -11.306 1.00 32.56 237 LEU A C 1
ATOM 1922 O O . LEU A 1 237 ? 2.419 -0.314 -11.414 1.00 32.56 237 LEU A O 1
ATOM 1926 N N . LEU A 1 238 ? 4.282 -1.394 -12.003 1.00 35.19 238 LEU A N 1
ATOM 1927 C CA . LEU A 1 238 ? 4.775 -0.339 -12.888 1.00 35.19 238 LEU A CA 1
ATOM 1928 C C . LEU A 1 238 ? 4.071 -0.174 -14.237 1.00 35.19 238 LEU A C 1
ATOM 1930 O O . LEU A 1 238 ? 4.559 0.574 -15.075 1.00 35.19 238 LEU A O 1
ATOM 1934 N N . LYS A 1 239 ? 2.932 -0.837 -14.445 1.00 31.12 239 LYS A N 1
ATOM 1935 C CA . LYS A 1 239 ? 2.014 -0.533 -15.552 1.00 31.12 239 LYS A CA 1
ATOM 1936 C C . LYS A 1 239 ? 0.663 0.018 -15.116 1.00 31.12 239 LYS A C 1
ATOM 1938 O O . LYS A 1 239 ? -0.017 0.617 -15.940 1.00 31.12 239 LYS A O 1
ATOM 1943 N N . THR A 1 240 ? 0.245 -0.246 -13.883 1.00 29.06 240 THR A N 1
ATOM 1944 C CA . THR A 1 240 ? -1.036 0.253 -13.358 1.00 29.06 240 THR A CA 1
ATOM 1945 C C . THR A 1 240 ? -0.839 1.553 -12.580 1.00 29.06 240 THR A C 1
ATOM 1947 O O . THR A 1 240 ? -1.716 2.406 -12.583 1.00 29.06 240 THR A O 1
ATOM 1950 N N . VAL A 1 241 ? 0.362 1.730 -12.020 1.00 31.17 241 VAL A N 1
ATOM 1951 C CA . VAL A 1 241 ? 0.807 2.909 -11.268 1.00 31.17 241 VAL A CA 1
ATOM 1952 C C . VAL A 1 241 ? 1.580 3.915 -12.158 1.00 31.17 241 VAL A C 1
ATOM 1954 O O . VAL A 1 241 ? 1.808 5.048 -11.738 1.00 31.17 241 VAL A O 1
ATOM 1957 N N . TRP A 1 242 ? 2.015 3.529 -13.375 1.00 32.41 242 TRP A N 1
ATOM 1958 C CA . TRP A 1 242 ? 2.902 4.334 -14.247 1.00 32.41 242 TRP A CA 1
ATOM 1959 C C . TRP A 1 242 ? 2.637 4.180 -15.746 1.00 32.41 242 TRP A C 1
ATOM 1961 O O . TRP A 1 242 ? 2.538 3.023 -16.216 1.00 32.41 242 TRP A O 1
#

Organism: Anisakis simplex (NCBI:txid6269)